Protein AF-A0A0E0E4Y1-F1 (afdb_monomer_lite)

InterPro domains:
  IPR002933 Peptidase M20 [PF01546] (57-319)
  IPR010158 N-carbamoyl-L-amino-acid amidohydrolase [PTHR32494] (129-323)
  IPR036264 Bacterial exopeptidase dimerisation domain [SSF55031] (129-229)

Radius of gyration: 39.3 Å; chains: 1; bounding box: 118×72×100 Å

Structure (mmCIF, N/CA/C/O backbone):
data_AF-A0A0E0E4Y1-F1
#
_entry.id   AF-A0A0E0E4Y1-F1
#
loop_
_atom_site.group_PDB
_atom_site.id
_atom_site.type_symbol
_atom_site.label_atom_id
_atom_site.label_alt_id
_atom_site.label_comp_id
_atom_site.label_asym_id
_atom_site.label_entity_id
_atom_site.label_seq_id
_atom_site.pdbx_PDB_ins_code
_atom_site.Cartn_x
_atom_site.Cartn_y
_atom_site.Cartn_z
_atom_site.occupancy
_atom_site.B_iso_or_equiv
_atom_site.auth_seq_id
_atom_site.auth_comp_id
_atom_site.auth_asym_id
_atom_site.auth_atom_id
_atom_site.pdbx_PDB_model_num
ATOM 1 N N . MET A 1 1 ? -40.459 27.132 59.787 1.00 34.28 1 MET A N 1
ATOM 2 C CA . MET A 1 1 ? -41.567 26.157 59.751 1.00 34.28 1 MET A CA 1
ATOM 3 C C . MET A 1 1 ? -42.374 26.436 58.489 1.00 34.28 1 MET A C 1
ATOM 5 O O . MET A 1 1 ? -43.218 27.318 58.497 1.00 34.28 1 MET A O 1
ATOM 9 N N . ALA A 1 2 ? -42.021 25.786 57.379 1.00 23.81 2 ALA A N 1
ATOM 10 C CA . ALA A 1 2 ? -42.729 25.908 56.107 1.00 23.81 2 ALA A CA 1
ATOM 11 C C . ALA A 1 2 ? -42.941 24.492 55.564 1.00 23.81 2 ALA A C 1
ATOM 13 O O . ALA A 1 2 ? -42.001 23.829 55.137 1.00 23.81 2 ALA A O 1
ATOM 14 N N . LEU A 1 3 ? -44.181 24.023 55.697 1.00 30.44 3 LEU A N 1
ATOM 15 C CA . LEU A 1 3 ? -44.707 22.814 55.078 1.00 30.44 3 LEU A CA 1
ATOM 16 C C . LEU A 1 3 ? -44.834 23.076 53.575 1.00 30.44 3 LEU A C 1
ATOM 18 O O . LEU A 1 3 ? -45.6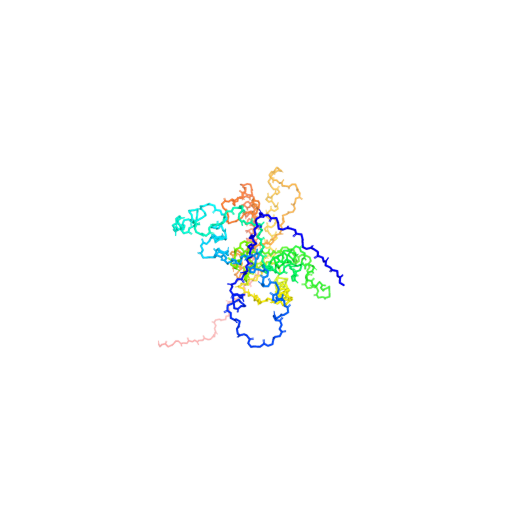62 23.888 53.166 1.00 30.44 3 LEU A O 1
ATOM 22 N N . LEU A 1 4 ? -44.026 22.395 52.764 1.00 26.97 4 LEU A N 1
ATOM 23 C CA . LEU A 1 4 ? -44.280 22.262 51.333 1.00 26.97 4 LEU A CA 1
ATOM 24 C C . LEU A 1 4 ? -45.047 20.960 51.111 1.00 26.97 4 LEU A C 1
ATOM 26 O O . LEU A 1 4 ? -44.526 19.857 51.260 1.00 26.97 4 LEU A O 1
ATOM 30 N N . SER A 1 5 ? -46.330 21.136 50.824 1.00 27.78 5 SER A N 1
ATOM 31 C CA . SER A 1 5 ? -47.302 20.106 50.494 1.00 27.78 5 SER A CA 1
ATOM 32 C C . SER A 1 5 ? -46.863 19.302 49.266 1.00 27.78 5 SER A C 1
ATOM 34 O O . SER A 1 5 ? -46.629 19.867 48.199 1.00 27.78 5 SER A O 1
ATOM 36 N N . TYR A 1 6 ? -46.804 17.978 49.409 1.00 29.58 6 TYR A N 1
ATOM 37 C CA . TYR A 1 6 ? -46.629 17.035 48.303 1.00 29.58 6 TYR A CA 1
ATOM 38 C C . TYR A 1 6 ? -47.835 17.104 47.345 1.00 29.58 6 TYR A C 1
ATOM 40 O O . TYR A 1 6 ? -48.978 17.042 47.818 1.00 29.58 6 TYR A O 1
ATOM 48 N N . PRO A 1 7 ? -47.642 17.194 46.016 1.00 34.06 7 PRO A N 1
ATOM 49 C CA . PRO A 1 7 ? -48.748 17.063 45.084 1.00 34.06 7 PRO A CA 1
ATOM 50 C C . PRO A 1 7 ? -49.233 15.608 45.025 1.00 34.06 7 PRO A C 1
ATOM 52 O O . PRO A 1 7 ? -48.485 14.647 45.206 1.00 34.06 7 PRO A O 1
ATOM 55 N N . ARG A 1 8 ? -50.544 15.483 44.812 1.00 33.44 8 ARG A N 1
ATOM 56 C CA . ARG A 1 8 ? -51.336 14.250 44.798 1.00 33.44 8 ARG A CA 1
ATOM 57 C C . ARG A 1 8 ? -50.808 13.226 43.785 1.00 33.44 8 ARG A C 1
ATOM 59 O O . ARG A 1 8 ? -50.481 13.579 42.657 1.00 33.44 8 ARG A O 1
ATOM 66 N N . ARG A 1 9 ? -50.828 11.949 44.190 1.00 38.25 9 ARG A N 1
ATOM 67 C CA . ARG A 1 9 ? -50.605 10.761 43.348 1.00 38.25 9 ARG A CA 1
ATOM 68 C C . ARG A 1 9 ? -51.490 10.807 42.095 1.00 38.25 9 ARG A C 1
ATOM 70 O O . ARG A 1 9 ? -52.713 10.845 42.222 1.00 38.25 9 ARG A O 1
ATOM 77 N N . HIS A 1 10 ? -50.877 10.757 40.914 1.00 32.53 10 HIS A N 1
ATOM 78 C CA . HIS A 1 10 ? -51.565 10.452 39.659 1.00 32.53 10 HIS A CA 1
ATOM 79 C C . HIS A 1 10 ? -51.581 8.921 39.478 1.00 32.53 10 HIS A C 1
ATOM 81 O O . HIS A 1 10 ? -50.528 8.300 39.625 1.00 32.53 10 HIS A O 1
ATOM 87 N N . PRO A 1 11 ? -52.732 8.281 39.206 1.00 40.69 11 PRO A N 1
ATOM 88 C CA . PRO A 1 11 ? -52.845 6.828 39.193 1.00 40.69 11 PRO A CA 1
ATOM 89 C C . PRO A 1 11 ? -52.613 6.294 37.781 1.00 40.69 11 PRO A C 1
ATOM 91 O O . PRO A 1 11 ? -53.559 5.855 37.142 1.00 40.69 11 PRO A O 1
ATOM 94 N N . SER A 1 12 ? -51.398 6.378 37.241 1.00 40.97 12 SER A N 1
ATOM 95 C CA . SER A 1 12 ? -51.049 5.694 35.986 1.00 40.97 12 SER A CA 1
ATOM 96 C C . SER A 1 12 ? -49.529 5.626 35.829 1.00 40.97 12 SER A C 1
ATOM 98 O O . SER A 1 12 ? -48.905 6.645 35.564 1.00 40.97 12 SER A O 1
ATOM 100 N N . ILE A 1 13 ? -48.989 4.404 35.908 1.00 45.94 13 ILE A N 1
ATOM 101 C CA . ILE A 1 13 ? -47.658 3.975 35.439 1.00 45.94 13 ILE A CA 1
ATOM 102 C C . ILE A 1 13 ? -46.493 4.299 36.400 1.00 45.94 13 ILE A C 1
ATOM 104 O O . ILE A 1 13 ? -46.104 5.447 36.594 1.00 45.94 13 ILE A O 1
ATOM 108 N N . HIS A 1 14 ? -45.927 3.251 37.015 1.00 47.41 14 HIS A N 1
ATOM 109 C CA . HIS A 1 14 ? -44.922 3.349 38.089 1.00 47.41 14 HIS A CA 1
ATOM 110 C C . HIS A 1 14 ? -43.652 2.518 37.851 1.00 47.41 14 HIS A C 1
ATOM 112 O O . HIS A 1 14 ? -42.945 2.229 38.811 1.00 47.41 14 HIS A O 1
ATOM 118 N N . LEU A 1 15 ? -43.349 2.109 36.614 1.00 47.47 15 LEU A N 1
ATOM 119 C CA . LEU A 1 15 ? -42.168 1.283 36.363 1.00 47.47 15 LEU A CA 1
ATOM 120 C C . LEU A 1 15 ? -41.120 2.006 35.514 1.00 47.47 15 LEU A C 1
ATOM 122 O O . LEU A 1 15 ? -41.283 2.140 34.300 1.00 47.47 15 LEU A O 1
ATOM 126 N N . LEU A 1 16 ? -40.047 2.444 36.175 1.00 43.84 16 LEU A N 1
ATOM 127 C CA . LEU A 1 16 ? -38.778 2.828 35.557 1.00 43.84 16 LEU A CA 1
ATOM 128 C C . LEU A 1 16 ? -37.908 1.576 35.391 1.00 43.84 16 LEU A C 1
ATOM 130 O O . LEU A 1 16 ? -37.599 0.924 36.385 1.00 43.84 16 LEU A O 1
ATOM 134 N N . ILE A 1 17 ? -37.498 1.233 34.173 1.00 55.16 17 ILE A N 1
ATOM 135 C CA . ILE A 1 17 ? -36.543 0.135 33.956 1.00 55.16 17 ILE A CA 1
ATOM 136 C C . ILE A 1 17 ? -35.136 0.715 33.832 1.00 55.16 17 ILE A C 1
ATOM 138 O O . ILE A 1 17 ? -34.912 1.617 33.025 1.00 55.16 17 ILE A O 1
ATOM 142 N N . LEU A 1 18 ? -34.206 0.187 34.627 1.00 47.50 18 LEU A N 1
ATOM 143 C CA . LEU A 1 18 ? -32.792 0.556 34.606 1.00 47.50 18 LEU A CA 1
ATOM 144 C C . LEU A 1 18 ? -31.941 -0.616 34.132 1.00 47.50 18 LEU A C 1
ATOM 146 O O . LEU A 1 18 ? -31.946 -1.670 34.767 1.00 47.50 18 LEU A O 1
ATOM 150 N N . SER A 1 19 ? -31.206 -0.414 33.043 1.00 53.41 19 SER A N 1
ATOM 151 C CA . SER A 1 19 ? -30.140 -1.322 32.606 1.00 53.41 19 SER A CA 1
ATOM 152 C C . SER A 1 19 ? -28.812 -0.871 33.209 1.00 53.41 19 SER A C 1
ATOM 154 O O . SER A 1 19 ? -28.475 0.317 33.159 1.00 53.41 19 SER A O 1
ATOM 156 N N . ALA A 1 20 ? -28.081 -1.814 33.804 1.00 51.84 20 ALA A N 1
ATOM 157 C CA . ALA A 1 20 ? -26.726 -1.607 34.298 1.00 51.84 20 ALA A CA 1
ATOM 158 C C . ALA A 1 20 ? -25.807 -2.698 33.737 1.00 51.84 20 ALA A C 1
ATOM 160 O O . ALA A 1 20 ? -26.070 -3.890 33.910 1.00 51.84 20 ALA A O 1
ATOM 161 N N . TYR A 1 21 ? -24.711 -2.283 33.099 1.00 46.69 21 TYR A N 1
ATOM 162 C CA . TYR A 1 21 ? -23.673 -3.172 32.577 1.00 46.69 21 TYR A CA 1
ATOM 163 C C . TYR A 1 21 ? -23.046 -3.984 33.712 1.00 46.69 21 TYR A C 1
ATOM 165 O O . TYR A 1 21 ? -22.328 -3.444 34.554 1.00 46.69 21 TYR A O 1
ATOM 173 N N . ALA A 1 22 ? -23.307 -5.290 33.770 1.00 40.38 22 ALA A N 1
ATOM 174 C CA . ALA A 1 22 ? -22.830 -6.098 34.881 1.00 40.38 22 ALA A CA 1
ATOM 175 C C . ALA A 1 22 ? -22.139 -7.392 34.449 1.00 40.38 22 ALA A C 1
ATOM 177 O O . ALA A 1 22 ? -22.685 -8.485 34.527 1.00 40.38 22 ALA A O 1
ATOM 178 N N . LEU A 1 23 ? -20.856 -7.246 34.130 1.00 36.12 23 LEU A N 1
ATOM 179 C CA . LEU A 1 23 ? -19.831 -8.121 34.707 1.00 36.12 23 LEU A CA 1
ATOM 180 C C . LEU A 1 23 ? -18.958 -7.395 35.752 1.00 36.12 23 LEU A C 1
ATOM 182 O O . LEU A 1 23 ? -18.294 -8.061 36.536 1.00 36.12 23 LEU A O 1
ATOM 186 N N . PHE A 1 24 ? -19.034 -6.057 35.858 1.00 42.47 24 PHE A N 1
ATOM 187 C CA . PHE A 1 24 ? -18.255 -5.274 36.835 1.00 42.47 24 PHE A CA 1
ATOM 188 C C . PHE A 1 24 ? -19.077 -4.572 37.934 1.00 42.47 24 PHE A C 1
ATOM 190 O O . PHE A 1 24 ? -18.514 -4.236 38.971 1.00 42.47 24 PHE A O 1
ATOM 197 N N . LEU A 1 25 ? -20.397 -4.394 37.772 1.00 39.16 25 LEU A N 1
ATOM 198 C CA . LEU A 1 25 ? -21.255 -3.715 38.766 1.00 39.16 25 LEU A CA 1
ATOM 199 C C . LEU A 1 25 ? -22.075 -4.657 39.667 1.00 39.16 25 LEU A C 1
ATOM 201 O O . LEU A 1 25 ? -22.564 -4.228 40.708 1.00 39.16 25 LEU A O 1
ATOM 205 N N . LEU A 1 26 ? -22.202 -5.944 39.332 1.00 39.34 26 LEU A N 1
ATOM 206 C CA . LEU A 1 26 ? -22.914 -6.918 40.177 1.00 39.34 26 LEU A CA 1
ATOM 207 C C . LEU A 1 26 ? -22.303 -7.107 41.584 1.00 39.34 26 LEU A C 1
ATOM 209 O O . LEU A 1 26 ? -23.081 -7.209 42.535 1.00 39.34 26 LEU A O 1
ATOM 213 N N . PRO A 1 27 ? -20.966 -7.056 41.788 1.00 41.81 27 PRO A N 1
ATOM 214 C CA . PRO A 1 27 ? -20.392 -7.115 43.136 1.00 41.81 27 PRO A CA 1
ATOM 215 C C . PRO A 1 27 ? -20.808 -5.941 44.039 1.00 41.81 27 PRO A C 1
ATOM 217 O O . PRO A 1 27 ? -20.713 -6.050 45.257 1.00 41.81 27 PRO A O 1
ATOM 220 N N . 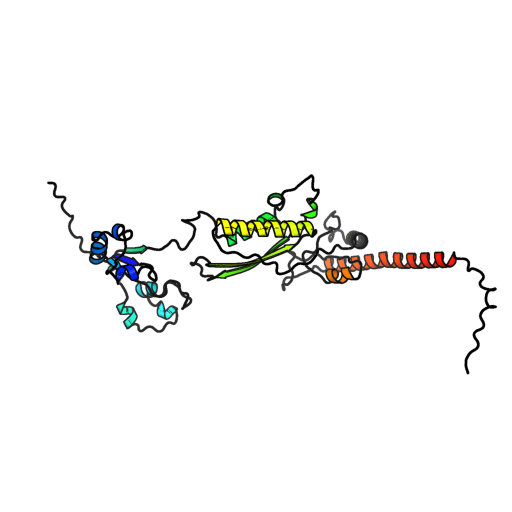ILE A 1 28 ? -21.286 -4.828 43.465 1.00 44.25 28 ILE A N 1
ATOM 221 C CA . ILE A 1 28 ? -21.736 -3.645 44.216 1.00 44.25 28 ILE A CA 1
ATOM 222 C C . ILE A 1 28 ? -23.151 -3.841 44.786 1.00 44.25 28 ILE A C 1
ATOM 224 O O . ILE A 1 28 ? -23.509 -3.187 45.765 1.00 44.25 28 ILE A O 1
ATOM 228 N N . LEU A 1 29 ? -23.953 -4.752 44.224 1.00 40.09 29 LEU A N 1
ATOM 229 C CA . LEU A 1 29 ? -25.347 -4.946 44.637 1.00 40.09 29 LEU A CA 1
ATOM 230 C C . LEU A 1 29 ? -25.565 -6.164 45.549 1.00 40.09 29 LEU A C 1
ATOM 232 O O . LEU A 1 29 ? -26.432 -6.089 46.417 1.00 40.09 29 LEU A O 1
ATOM 236 N N . ASP A 1 30 ? -24.776 -7.236 45.408 1.00 37.84 30 ASP A N 1
ATOM 237 C CA . ASP A 1 30 ? -25.016 -8.512 46.115 1.00 37.84 30 ASP A CA 1
ATOM 238 C C . ASP A 1 30 ? -24.116 -8.768 47.346 1.00 37.84 30 ASP A C 1
ATOM 240 O O . ASP A 1 30 ? -24.302 -9.755 48.055 1.00 37.84 30 ASP A O 1
ATOM 244 N N . GLY A 1 31 ? -23.157 -7.885 47.651 1.00 41.31 31 GLY A N 1
ATOM 245 C CA . GLY A 1 31 ? -22.136 -8.118 48.685 1.00 41.31 31 GLY A CA 1
ATOM 246 C C . GLY A 1 31 ? -21.894 -6.939 49.625 1.00 41.31 31 GLY A C 1
ATOM 247 O O . GLY A 1 31 ? -20.771 -6.466 49.737 1.00 41.31 31 GLY A O 1
ATOM 248 N N . LEU A 1 32 ? -22.922 -6.448 50.319 1.00 38.75 32 LEU A N 1
ATOM 249 C CA . LEU A 1 32 ? -22.803 -5.354 51.298 1.00 38.75 32 LEU A CA 1
ATOM 250 C C . LEU A 1 32 ? -22.323 -5.840 52.689 1.00 38.75 32 LEU A C 1
ATOM 252 O O . LEU A 1 32 ? -22.927 -5.537 53.711 1.00 38.75 32 LEU A O 1
ATOM 256 N N . GLU A 1 33 ? -21.191 -6.546 52.730 1.00 43.66 33 GLU A N 1
ATOM 257 C CA . GLU A 1 33 ? -20.241 -6.490 53.855 1.00 43.66 33 GLU A CA 1
ATOM 258 C C . GLU A 1 33 ? -18.880 -6.050 53.290 1.00 43.66 33 GLU A C 1
ATOM 260 O O . GLU A 1 33 ? -17.969 -6.843 53.073 1.00 43.66 33 GLU A O 1
ATOM 265 N N . LEU A 1 34 ? -18.763 -4.755 52.979 1.00 43.66 34 LEU A N 1
ATOM 266 C CA . LEU A 1 34 ? -17.554 -4.146 52.419 1.00 43.66 34 LEU A CA 1
ATOM 267 C C . LEU A 1 34 ? -16.822 -3.357 53.507 1.00 43.66 34 LEU A C 1
ATOM 269 O O . LEU A 1 34 ? -17.154 -2.210 53.812 1.00 43.66 34 LEU A O 1
ATOM 273 N N . GLY A 1 35 ? -15.816 -3.996 54.102 1.00 38.56 35 GLY A N 1
ATOM 274 C CA . GLY A 1 35 ? -14.734 -3.304 54.793 1.00 38.56 35 GLY A CA 1
ATOM 275 C C . GLY A 1 35 ? -13.729 -2.768 53.772 1.00 38.56 35 GLY A C 1
ATOM 276 O O . GLY A 1 35 ? -13.217 -3.535 52.963 1.00 38.56 35 GLY A O 1
ATOM 277 N N . GLY A 1 36 ? -13.443 -1.464 53.821 1.00 39.47 36 GLY A N 1
ATOM 278 C CA . GLY A 1 36 ? -12.384 -0.820 53.034 1.00 39.47 36 GLY A CA 1
ATOM 279 C C . GLY A 1 36 ? -12.804 0.516 52.412 1.00 39.47 36 GLY A C 1
ATOM 280 O O . GLY A 1 36 ? -13.612 0.552 51.493 1.00 39.47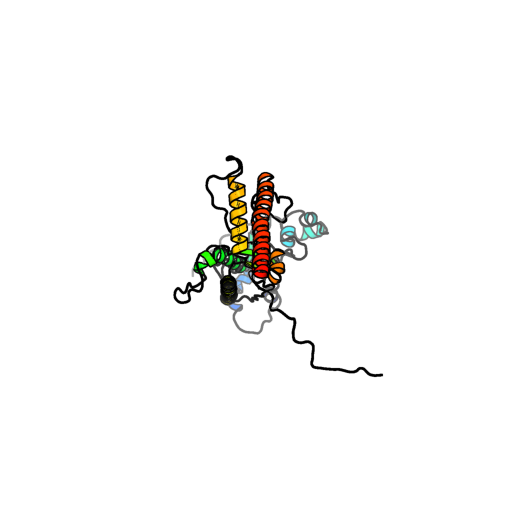 36 GLY A O 1
ATOM 281 N N . ASP A 1 37 ? -12.258 1.599 52.964 1.00 46.97 37 ASP A N 1
ATOM 282 C CA . ASP A 1 37 ? -12.263 3.016 52.566 1.00 46.97 37 ASP A CA 1
ATOM 283 C C . ASP A 1 37 ? -12.987 3.456 51.265 1.00 46.97 37 ASP A C 1
ATOM 285 O O . ASP A 1 37 ? -12.490 3.370 50.147 1.00 46.97 37 ASP A O 1
ATOM 289 N N . GLY A 1 38 ? -14.128 4.131 51.444 1.00 49.31 38 GLY A N 1
ATOM 290 C CA . GLY A 1 38 ? -14.104 5.601 51.403 1.00 49.31 38 GLY A CA 1
ATOM 291 C C . GLY A 1 38 ? -14.503 6.363 50.131 1.00 49.31 38 GLY A C 1
ATOM 292 O O . GLY A 1 38 ? -14.720 7.561 50.266 1.00 49.31 38 GLY A O 1
ATOM 293 N N . LEU A 1 39 ? -14.662 5.752 48.947 1.00 43.81 39 LEU A N 1
ATOM 294 C CA . LEU A 1 39 ? -15.020 6.524 47.728 1.00 43.81 39 LEU A CA 1
ATOM 295 C C . LEU A 1 39 ? -16.420 6.221 47.158 1.00 43.81 39 LEU A C 1
ATOM 297 O O . LEU A 1 39 ? -17.140 7.127 46.750 1.00 43.81 39 LEU A O 1
ATOM 301 N N . TYR A 1 40 ? -16.869 4.963 47.195 1.00 40.38 40 TYR A N 1
ATOM 302 C CA . TYR A 1 40 ? -18.165 4.563 46.614 1.00 40.38 40 TYR A CA 1
ATOM 303 C C . TYR A 1 40 ? -19.389 4.964 47.456 1.00 40.38 40 TYR A C 1
ATOM 305 O O . TYR A 1 40 ? -20.509 5.009 46.948 1.00 40.38 40 TYR A O 1
ATOM 313 N N . ARG A 1 41 ? -19.184 5.292 48.738 1.00 40.34 41 ARG A N 1
ATOM 314 C CA . ARG A 1 41 ? -20.256 5.627 49.690 1.00 40.34 41 ARG A CA 1
ATOM 315 C C . ARG A 1 41 ? -20.920 6.984 49.420 1.00 40.34 41 ARG A C 1
ATOM 317 O O . ARG A 1 41 ? -22.034 7.200 49.883 1.00 40.34 41 ARG A O 1
ATOM 324 N N . GLU A 1 42 ? -20.268 7.891 48.688 1.00 48.22 42 GLU A N 1
ATOM 325 C CA . GLU A 1 42 ? -20.814 9.233 48.417 1.00 48.22 42 GLU A CA 1
ATOM 326 C C . GLU A 1 42 ? -21.684 9.316 47.150 1.00 48.22 42 GLU A C 1
ATOM 328 O O . GLU A 1 42 ? -22.550 10.189 47.069 1.00 48.22 42 GLU A O 1
ATOM 333 N N . ILE A 1 43 ? -21.505 8.408 46.182 1.00 46.50 43 ILE A N 1
ATOM 334 C CA . ILE A 1 43 ? -22.168 8.487 44.864 1.00 46.50 43 ILE A CA 1
ATOM 335 C C . ILE A 1 43 ? -23.605 7.941 44.906 1.00 46.50 43 ILE A C 1
ATOM 337 O O . ILE A 1 43 ? -24.492 8.463 44.231 1.00 46.50 43 ILE A O 1
ATOM 341 N N . LEU A 1 44 ? -23.878 6.945 45.750 1.00 51.00 44 LEU A N 1
ATOM 342 C CA . LEU A 1 44 ? -25.223 6.414 45.969 1.00 51.00 44 LEU A CA 1
ATOM 343 C C . LEU A 1 44 ? -25.636 6.683 47.414 1.00 51.00 44 LEU A C 1
ATOM 345 O O . LEU A 1 44 ? -25.425 5.859 48.297 1.00 51.00 44 LEU A O 1
ATOM 349 N N . ARG A 1 45 ? -26.233 7.851 47.672 1.00 56.59 45 ARG A N 1
ATOM 350 C CA . ARG A 1 45 ? -26.905 8.091 48.958 1.00 56.59 45 ARG A CA 1
ATOM 351 C C . ARG A 1 45 ? -28.020 7.056 49.139 1.00 56.59 45 ARG A C 1
ATOM 353 O O . ARG A 1 45 ? -28.708 6.730 48.171 1.00 56.59 45 ARG A O 1
ATOM 360 N N . ASP A 1 46 ? -28.256 6.620 50.376 1.00 57.47 46 ASP A N 1
ATOM 361 C CA . ASP A 1 46 ? -29.317 5.660 50.731 1.00 57.47 46 ASP A CA 1
ATOM 362 C C . ASP A 1 46 ? -30.693 6.045 50.151 1.00 57.47 46 ASP A C 1
ATOM 364 O O . ASP A 1 46 ? -31.482 5.186 49.761 1.00 57.47 46 ASP A O 1
ATOM 368 N N . GLU A 1 47 ? -30.960 7.346 50.005 1.00 58.78 47 GLU A N 1
ATOM 369 C CA . GLU A 1 47 ? -32.182 7.878 49.395 1.00 58.78 47 GLU A CA 1
ATOM 370 C C . GLU A 1 47 ? -32.346 7.500 47.908 1.00 58.78 47 GLU A C 1
ATOM 372 O O . GLU A 1 47 ? -33.460 7.201 47.475 1.00 58.78 47 GLU A O 1
ATOM 377 N N . THR A 1 48 ? -31.265 7.460 47.120 1.00 61.78 48 THR A N 1
ATOM 378 C CA . THR A 1 48 ? -31.307 7.052 45.704 1.00 61.78 48 THR A CA 1
ATOM 379 C C . THR A 1 48 ? -31.641 5.570 45.587 1.00 61.78 48 THR A C 1
ATOM 381 O O . THR A 1 48 ? -32.525 5.200 44.820 1.00 61.78 48 THR A O 1
ATOM 384 N N . VAL A 1 49 ? -30.996 4.719 46.389 1.00 64.06 49 VAL A N 1
ATOM 385 C CA . VAL A 1 49 ? -31.246 3.267 46.391 1.00 64.06 49 VAL A CA 1
ATOM 386 C C . VAL A 1 49 ? -32.675 2.953 46.843 1.00 64.06 49 VAL A C 1
ATOM 388 O O . VAL A 1 49 ? -33.335 2.102 46.247 1.00 64.06 49 VAL A O 1
ATOM 391 N N . LEU A 1 50 ? -33.186 3.659 47.857 1.00 61.09 50 LEU A N 1
ATOM 392 C CA . LEU A 1 50 ? -34.574 3.523 48.305 1.00 61.09 50 LEU A CA 1
ATOM 393 C C . LEU A 1 50 ? -35.568 3.940 47.215 1.00 61.09 50 LEU A C 1
ATOM 395 O O . LEU A 1 50 ? -36.493 3.187 46.922 1.00 61.09 50 LEU A O 1
ATOM 399 N N . ARG A 1 51 ? -35.341 5.078 46.544 1.00 60.16 51 ARG A N 1
ATOM 400 C CA . ARG A 1 51 ? -36.193 5.519 45.426 1.00 60.16 51 ARG A CA 1
ATOM 401 C C . ARG A 1 51 ? -36.138 4.570 44.232 1.00 60.16 51 ARG A C 1
ATOM 403 O O . ARG A 1 51 ? -37.166 4.354 43.603 1.00 60.16 51 ARG A O 1
ATOM 410 N N . LEU A 1 52 ? -34.983 3.972 43.937 1.00 62.09 52 LEU A N 1
ATOM 411 C CA . LEU A 1 52 ? -34.867 2.940 42.902 1.00 62.09 52 LEU A CA 1
ATOM 412 C C . LEU A 1 52 ? -35.676 1.688 43.252 1.00 62.09 52 LEU A C 1
ATOM 414 O O . LEU A 1 52 ? -36.341 1.149 42.376 1.00 62.09 52 LEU A O 1
ATOM 418 N N . LYS A 1 53 ? -35.685 1.271 44.524 1.00 58.59 53 LYS A N 1
ATOM 419 C CA . LYS A 1 53 ? -36.518 0.157 45.009 1.00 58.59 53 LYS A CA 1
ATOM 420 C C . LYS A 1 53 ? -38.018 0.482 45.019 1.00 58.59 53 LYS A C 1
ATOM 422 O O . LYS A 1 53 ? -38.825 -0.428 44.857 1.00 58.59 53 LYS A O 1
ATOM 427 N N . GLU A 1 54 ? -38.396 1.747 45.217 1.00 59.53 54 GLU A N 1
ATOM 428 C CA . GLU A 1 54 ? -39.800 2.191 45.237 1.00 59.53 54 GLU A CA 1
ATOM 429 C C . GLU A 1 54 ? -40.383 2.498 43.845 1.00 59.53 54 GLU A C 1
ATOM 431 O O . GLU A 1 54 ? -41.583 2.314 43.645 1.00 59.53 54 GLU A O 1
ATOM 436 N N . LEU A 1 55 ? -39.570 2.984 42.896 1.00 57.66 55 LEU A N 1
ATOM 437 C CA . LEU A 1 55 ? -40.031 3.544 41.612 1.00 57.66 55 LEU A CA 1
ATOM 438 C C . LEU A 1 55 ? -39.503 2.812 40.367 1.00 57.66 55 LEU A C 1
ATOM 440 O O . LEU A 1 55 ? -39.952 3.113 39.259 1.00 57.66 55 LEU A O 1
ATOM 444 N N . GLY A 1 56 ? -38.552 1.882 40.504 1.00 59.91 56 GLY A N 1
ATOM 445 C CA . GLY A 1 56 ? -37.926 1.219 39.362 1.00 59.91 56 GLY A CA 1
ATOM 446 C C . GLY A 1 56 ? -37.644 -0.273 39.536 1.00 59.91 56 GLY A C 1
ATOM 447 O O . GLY A 1 56 ? -37.669 -0.826 40.632 1.00 59.91 56 GLY A O 1
ATOM 448 N N . LYS A 1 57 ? -37.373 -0.943 38.415 1.00 66.12 57 LYS A N 1
ATOM 449 C CA . LYS A 1 57 ? -36.795 -2.286 38.341 1.00 66.12 57 LYS A CA 1
ATOM 450 C C . LYS A 1 57 ? -35.462 -2.203 37.612 1.00 66.12 57 LYS A C 1
ATOM 452 O O . LYS A 1 57 ? -35.396 -1.695 36.497 1.00 66.12 57 LYS A O 1
ATOM 457 N N . VAL A 1 58 ? -34.417 -2.744 38.223 1.00 64.69 58 VAL A N 1
ATOM 458 C CA . VAL A 1 58 ? -33.142 -2.970 37.537 1.00 64.69 58 VAL A CA 1
ATOM 459 C C . VAL A 1 58 ? -33.252 -4.285 36.768 1.00 64.69 58 VAL A C 1
ATOM 461 O O . VAL A 1 58 ? -33.673 -5.292 37.339 1.00 64.69 58 VAL A O 1
ATOM 464 N N . ILE A 1 59 ? -32.927 -4.270 35.479 1.00 71.12 59 ILE A N 1
ATOM 465 C CA . ILE A 1 59 ? -32.937 -5.446 34.604 1.00 71.12 59 ILE A CA 1
ATOM 466 C C . ILE A 1 59 ? -31.539 -5.605 34.006 1.00 71.12 59 ILE A C 1
ATOM 468 O O . ILE A 1 59 ? -30.930 -4.631 33.580 1.00 71.12 59 ILE A O 1
ATOM 472 N N . ALA A 1 60 ? -31.049 -6.841 33.961 1.00 67.88 60 ALA A N 1
ATOM 473 C CA . ALA A 1 60 ? -29.863 -7.212 33.200 1.00 67.88 60 ALA A CA 1
ATOM 474 C C . ALA A 1 60 ? -30.314 -8.014 31.975 1.00 67.88 60 ALA A C 1
ATOM 476 O O . ALA A 1 60 ? -30.909 -9.085 32.120 1.00 67.88 60 ALA A O 1
ATOM 477 N N . PHE A 1 61 ? -30.078 -7.486 30.775 1.00 77.25 61 PHE A N 1
ATOM 478 C CA . PHE A 1 61 ? -30.426 -8.182 29.539 1.00 77.25 61 PHE A CA 1
ATOM 479 C C . PHE A 1 61 ? -29.352 -9.207 29.170 1.00 77.25 61 PHE A C 1
ATOM 481 O O . PHE A 1 61 ? -28.157 -8.960 29.304 1.00 77.25 61 PHE A O 1
ATOM 488 N N . SER A 1 62 ? -29.783 -10.376 28.699 1.00 72.31 62 SER A N 1
ATOM 489 C CA . SER A 1 62 ? -28.886 -11.405 28.171 1.00 72.31 62 SER A CA 1
ATOM 490 C C . SER A 1 62 ? -28.493 -11.107 26.724 1.00 72.31 62 SER A C 1
ATOM 492 O O . SER A 1 62 ? -29.366 -10.758 25.929 1.00 72.31 62 SER A O 1
ATOM 494 N N . ASP A 1 63 ? -27.230 -11.367 26.375 1.00 70.75 63 ASP A N 1
ATOM 495 C CA . ASP A 1 63 ? -26.729 -11.378 24.989 1.00 70.75 63 ASP A CA 1
ATOM 496 C C . ASP A 1 63 ? -27.020 -10.075 24.213 1.00 70.75 63 ASP A C 1
ATOM 498 O O . ASP A 1 63 ? -27.606 -10.069 23.134 1.00 70.75 63 ASP A O 1
ATOM 502 N N . GLU A 1 64 ? -26.637 -8.946 24.812 1.00 73.94 64 GLU A N 1
ATOM 503 C CA . GLU A 1 64 ? -26.706 -7.614 24.197 1.00 73.94 64 GLU A CA 1
ATOM 504 C C . GLU A 1 64 ? -25.689 -7.490 23.044 1.00 73.94 64 GLU A C 1
ATOM 506 O O . GLU A 1 64 ? -26.078 -7.188 21.917 1.00 73.94 64 GLU A O 1
ATOM 511 N N . GLU A 1 65 ? -24.439 -7.886 23.298 1.00 69.62 65 GLU A N 1
ATOM 512 C CA . GLU A 1 65 ? -23.307 -7.776 22.365 1.00 69.62 65 GLU A CA 1
ATOM 513 C C . GLU A 1 65 ? -23.409 -8.715 21.147 1.00 69.62 65 GLU A C 1
ATOM 515 O O . GLU A 1 65 ? -22.703 -8.553 20.153 1.00 69.62 65 GLU A O 1
ATOM 520 N N . GLY A 1 66 ? -24.243 -9.758 21.224 1.00 67.94 66 GLY A N 1
ATOM 521 C CA . GLY A 1 66 ? -24.485 -10.694 20.124 1.00 67.94 66 GLY A CA 1
ATOM 522 C C . GLY A 1 66 ? -23.290 -11.544 19.683 1.00 67.94 66 GLY A C 1
ATOM 523 O O . GLY A 1 66 ? -23.356 -12.201 18.646 1.00 67.94 66 GLY A O 1
ATOM 524 N N . VAL A 1 67 ? -22.202 -11.592 20.459 1.00 69.44 67 VAL A N 1
ATOM 525 C CA . VAL A 1 67 ? -20.980 -12.347 20.115 1.00 69.44 67 VAL A CA 1
ATOM 526 C C . VAL A 1 67 ? -21.259 -13.847 19.982 1.00 69.44 67 VAL A C 1
ATOM 528 O O . VAL A 1 67 ? -20.731 -14.511 19.087 1.00 69.44 67 VAL A O 1
ATOM 531 N N . ARG A 1 68 ? -22.101 -14.403 20.862 1.00 67.38 68 ARG A N 1
ATOM 532 C CA . ARG A 1 68 ? -22.361 -15.848 20.906 1.00 67.38 68 ARG A CA 1
ATOM 533 C C . ARG A 1 68 ? -23.317 -16.307 19.811 1.00 67.38 68 ARG A C 1
ATOM 535 O O . ARG A 1 68 ? -23.089 -17.361 19.222 1.00 67.38 68 ARG A O 1
ATOM 542 N N . PHE A 1 69 ? -24.385 -15.552 19.575 1.00 68.88 69 PHE A N 1
ATOM 543 C CA . PHE A 1 69 ? -25.469 -15.952 18.675 1.00 68.88 69 PHE A CA 1
ATOM 544 C C . PHE A 1 69 ? -25.490 -15.167 17.358 1.00 68.88 69 PHE A C 1
ATOM 546 O O . PHE A 1 69 ? -26.368 -15.399 16.534 1.00 68.88 69 PHE A O 1
ATOM 553 N N . GLN A 1 70 ? -24.512 -14.280 17.139 1.00 68.62 70 GLN A N 1
ATOM 554 C CA . GLN A 1 70 ? -24.380 -13.442 15.939 1.00 68.62 70 GLN A CA 1
ATOM 555 C C . GLN A 1 70 ? -25.624 -12.572 15.677 1.00 68.62 70 GLN A C 1
ATOM 557 O O . GLN A 1 70 ? -25.929 -12.214 14.542 1.00 68.62 70 GLN A O 1
ATOM 562 N N . THR A 1 71 ? -26.342 -12.228 16.749 1.00 66.12 71 THR A N 1
ATOM 563 C CA . THR A 1 71 ? -27.492 -11.321 16.764 1.00 66.12 71 THR A CA 1
ATOM 564 C C . THR A 1 71 ? -27.410 -10.476 18.025 1.00 66.12 71 THR A C 1
ATOM 566 O O . THR A 1 71 ? -27.293 -11.018 19.117 1.00 66.12 71 THR A O 1
ATOM 569 N N . THR A 1 72 ? -27.466 -9.155 17.899 1.00 71.56 72 THR A N 1
ATOM 570 C CA . THR A 1 72 ? -27.413 -8.249 19.053 1.00 71.56 72 THR A CA 1
ATOM 571 C C . THR A 1 72 ? -28.773 -8.135 19.745 1.00 71.56 72 THR A C 1
ATOM 573 O O . THR A 1 72 ? -29.818 -8.455 19.167 1.00 71.56 72 THR A O 1
ATOM 576 N N . PHE A 1 73 ? -28.757 -7.655 20.991 1.00 78.38 73 PHE A N 1
ATOM 577 C CA . PHE A 1 73 ? -29.940 -7.259 21.767 1.00 78.38 73 PHE A CA 1
ATOM 578 C C . PHE A 1 73 ? -30.948 -8.374 22.065 1.00 78.38 73 PHE A C 1
ATOM 580 O O . PHE A 1 73 ? -32.129 -8.097 22.274 1.00 78.38 73 PHE A O 1
ATOM 587 N N . LEU A 1 74 ? -30.531 -9.640 22.111 1.00 74.31 74 LEU A N 1
ATOM 588 C CA . LEU A 1 74 ? -31.476 -10.758 22.149 1.00 74.31 74 LEU A CA 1
ATOM 589 C C . LEU A 1 74 ? -32.420 -10.710 23.367 1.00 74.31 74 LEU A C 1
ATOM 591 O O . LEU A 1 74 ? -33.631 -10.900 23.231 1.00 74.31 74 LEU A O 1
ATOM 595 N N . GLY A 1 75 ? -31.883 -10.423 24.557 1.00 74.56 75 GLY A N 1
ATOM 596 C CA . GLY A 1 75 ? -32.653 -10.346 25.801 1.00 74.56 75 GLY A CA 1
ATOM 597 C C . GLY A 1 75 ? -33.615 -9.158 25.862 1.00 74.56 75 GLY A C 1
ATOM 598 O O . GLY A 1 75 ? -34.762 -9.319 26.275 1.00 74.56 75 GLY A O 1
ATOM 599 N N . SER A 1 76 ? -33.189 -7.971 25.424 1.00 79.50 76 SER A N 1
ATOM 600 C CA . SER A 1 76 ? -34.055 -6.782 25.396 1.00 79.50 76 SER A CA 1
ATOM 601 C C . SER A 1 76 ? -35.120 -6.893 24.309 1.00 79.50 76 SER A C 1
ATOM 603 O O . SER A 1 76 ? -36.279 -6.535 24.524 1.00 79.50 76 SER A O 1
ATOM 605 N N . ALA A 1 77 ? -34.771 -7.491 23.174 1.00 76.75 77 ALA A N 1
ATOM 606 C CA . ALA A 1 77 ? -35.690 -7.767 22.088 1.00 76.75 77 ALA A CA 1
ATOM 607 C C . ALA A 1 77 ? -36.734 -8.832 22.476 1.00 76.75 77 ALA A C 1
ATOM 609 O O . ALA A 1 77 ? -37.899 -8.674 22.129 1.00 76.75 77 ALA A O 1
ATOM 610 N N . ALA A 1 78 ? -36.384 -9.848 23.276 1.00 73.62 78 ALA A N 1
ATOM 611 C CA . ALA A 1 78 ? -37.357 -10.791 23.843 1.00 73.62 78 ALA A CA 1
ATOM 612 C C . ALA A 1 78 ? -38.358 -10.123 24.809 1.00 73.62 78 ALA A C 1
ATOM 614 O O . ALA A 1 78 ? -39.506 -10.559 24.915 1.00 73.62 78 ALA A O 1
ATOM 615 N N . VAL A 1 79 ? -37.938 -9.053 25.490 1.00 74.94 79 VAL A N 1
ATOM 616 C CA . VAL A 1 79 ? -38.793 -8.260 26.384 1.00 74.94 79 VAL A CA 1
ATOM 617 C C . VAL A 1 79 ? -39.695 -7.286 25.617 1.00 74.94 79 VAL A C 1
ATOM 619 O O . VAL A 1 79 ? -40.853 -7.099 26.000 1.00 74.94 79 VAL A O 1
ATOM 622 N N . ALA A 1 80 ? -39.181 -6.673 24.547 1.00 73.06 80 ALA A N 1
ATOM 623 C CA . ALA A 1 80 ? -39.828 -5.559 23.851 1.00 73.06 80 ALA A CA 1
ATOM 624 C C . ALA A 1 80 ? -40.558 -5.941 22.549 1.00 73.06 80 ALA A C 1
ATOM 626 O O . ALA A 1 80 ? -41.540 -5.289 22.187 1.00 73.06 80 ALA A O 1
ATOM 627 N N . VAL A 1 81 ? -40.101 -6.969 21.828 1.00 66.06 81 VAL A N 1
ATOM 628 C CA . VAL A 1 81 ? -40.513 -7.266 20.446 1.00 66.06 81 VAL A CA 1
ATOM 629 C C . VAL A 1 81 ? -41.032 -8.700 20.318 1.00 66.06 81 VAL A C 1
ATOM 631 O O . VAL A 1 81 ? -40.493 -9.657 20.869 1.00 66.06 81 VAL A O 1
ATOM 634 N N . GLN A 1 82 ? -42.118 -8.865 19.562 1.00 57.12 82 GLN A N 1
ATOM 635 C CA . GLN A 1 82 ? -42.751 -10.162 19.339 1.00 57.12 82 GLN A CA 1
ATOM 636 C C . GLN A 1 82 ? -41.931 -11.006 18.336 1.00 57.12 82 GLN A C 1
ATOM 638 O O . GLN A 1 82 ? -41.470 -10.491 17.325 1.00 57.12 82 GLN A O 1
ATOM 643 N N . AS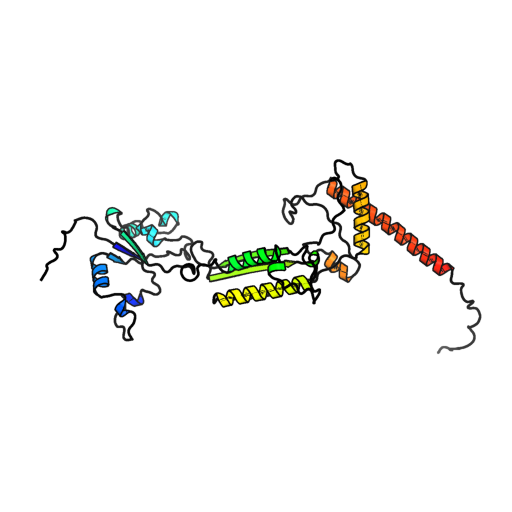P A 1 83 ? -41.752 -12.303 18.623 1.00 62.06 83 ASP A N 1
ATOM 644 C CA . ASP A 1 83 ? -41.150 -13.326 17.739 1.00 62.06 83 ASP A CA 1
ATOM 645 C C . ASP A 1 83 ? -39.625 -13.265 17.460 1.00 62.06 83 ASP A C 1
ATOM 647 O O . ASP A 1 83 ? -39.129 -14.036 16.638 1.00 62.06 83 ASP A O 1
ATOM 651 N N . VAL A 1 84 ? -38.839 -12.465 18.190 1.00 62.91 84 VAL A N 1
ATOM 652 C CA . VAL A 1 84 ? -37.371 -12.344 17.991 1.00 62.91 84 VAL A CA 1
ATOM 653 C C . VAL A 1 84 ? -36.618 -13.673 18.117 1.00 62.91 84 VAL A C 1
ATOM 655 O O . VAL A 1 84 ? -35.716 -13.946 17.327 1.00 62.91 84 VAL A O 1
ATOM 658 N N . LEU A 1 85 ? -36.995 -14.532 19.070 1.00 61.56 85 LEU A N 1
ATOM 659 C CA . LEU A 1 85 ? -36.367 -15.853 19.206 1.00 61.56 85 LEU A CA 1
ATOM 660 C C . LEU A 1 85 ? -36.657 -16.752 17.994 1.00 61.56 85 LEU A C 1
ATOM 662 O O . LEU A 1 85 ? -35.775 -17.482 17.552 1.00 61.56 85 LEU A O 1
ATOM 666 N N . LYS A 1 86 ? -37.859 -16.658 17.405 1.00 61.97 86 LYS A N 1
ATOM 667 C CA . LYS A 1 86 ? -38.213 -17.417 16.194 1.00 61.97 86 LYS A CA 1
ATOM 668 C C . LYS A 1 86 ? -37.483 -16.889 14.963 1.00 61.97 86 LYS A C 1
ATOM 670 O O . LYS A 1 86 ? -37.032 -17.686 14.150 1.00 61.97 86 LYS A O 1
ATOM 675 N N . LEU A 1 87 ? -37.355 -15.566 14.841 1.00 58.91 87 LEU A N 1
ATOM 676 C CA . LEU A 1 87 ? -36.622 -14.914 13.749 1.00 58.91 87 LEU A CA 1
ATOM 677 C C . LEU A 1 87 ? -35.132 -15.287 13.752 1.00 58.91 87 LEU A C 1
ATOM 679 O O . LEU A 1 87 ? -34.543 -15.415 12.685 1.00 58.91 87 LEU A O 1
ATOM 683 N N . ASN A 1 88 ? -34.559 -15.543 14.932 1.00 59.72 88 ASN A N 1
ATOM 684 C CA . ASN A 1 88 ? -33.167 -15.967 15.101 1.00 59.72 88 ASN A CA 1
ATOM 685 C C . ASN A 1 88 ? -32.986 -17.490 15.261 1.00 59.72 88 ASN A C 1
ATOM 687 O O . ASN A 1 88 ? -31.907 -17.944 15.626 1.00 59.72 88 ASN A O 1
ATOM 691 N N . SER A 1 89 ? -34.016 -18.297 14.971 1.00 62.81 89 SER A N 1
ATOM 692 C CA . SER A 1 89 ? -33.961 -19.772 15.039 1.00 62.81 89 SER A CA 1
ATOM 693 C C . SER A 1 89 ? -33.535 -20.344 16.403 1.00 62.81 89 SER A C 1
ATOM 695 O O . SER A 1 89 ? -32.937 -21.417 16.473 1.00 62.81 89 SER A O 1
ATOM 697 N N . LEU A 1 90 ? -33.847 -19.647 17.498 1.00 63.16 90 LEU A N 1
ATOM 698 C CA . LEU A 1 90 ? -33.563 -20.097 18.860 1.00 63.16 90 LEU A CA 1
ATOM 699 C C . LEU A 1 90 ? -34.793 -20.789 19.462 1.00 63.16 90 LEU A C 1
ATOM 701 O O . LEU A 1 90 ? -35.898 -20.241 19.465 1.00 63.16 90 LEU A O 1
ATOM 705 N N . GLU A 1 91 ? -34.606 -21.999 19.995 1.00 57.41 91 GLU A N 1
ATOM 706 C CA . GLU A 1 91 ? -35.671 -22.755 20.660 1.00 57.41 91 GLU A CA 1
ATOM 707 C C . GLU A 1 91 ? -36.010 -22.132 22.025 1.00 57.41 91 GLU A C 1
ATOM 709 O O . GLU A 1 91 ? -35.288 -22.288 23.007 1.00 57.41 91 GLU A O 1
ATOM 714 N N . GLY A 1 92 ? -37.141 -21.428 22.094 1.00 58.19 92 GLY A N 1
ATOM 715 C CA . GLY A 1 92 ? -37.748 -20.951 23.336 1.00 58.19 92 GLY A CA 1
ATOM 716 C C . GLY A 1 92 ? -39.222 -21.342 23.393 1.00 58.19 92 GLY A C 1
ATOM 717 O O . GLY A 1 92 ? -39.941 -21.232 22.398 1.00 58.19 92 GLY A O 1
ATOM 718 N N . THR A 1 93 ? -39.707 -21.805 24.549 1.00 57.25 93 THR A N 1
ATOM 719 C CA . THR A 1 93 ? -41.145 -22.069 24.708 1.00 57.25 93 THR A CA 1
ATOM 720 C C . THR A 1 93 ? -41.908 -20.744 24.769 1.00 57.25 93 THR A C 1
ATOM 722 O O . THR A 1 93 ? -41.491 -19.801 25.439 1.00 57.25 93 THR A O 1
ATOM 725 N N . ALA A 1 94 ? -43.056 -20.658 24.089 1.00 56.59 94 ALA A N 1
ATOM 726 C CA . ALA A 1 94 ? -43.895 -19.455 24.103 1.00 56.59 94 ALA A CA 1
ATOM 727 C C . ALA A 1 94 ? -44.321 -19.040 25.529 1.00 56.59 94 ALA A C 1
ATOM 729 O O . ALA A 1 94 ? -44.500 -17.853 25.791 1.00 56.59 94 ALA A O 1
ATOM 730 N N . ASN A 1 95 ? -44.420 -20.003 26.455 1.00 54.66 95 ASN A N 1
ATOM 731 C CA . ASN A 1 95 ? -44.681 -19.745 27.872 1.00 54.66 95 ASN A CA 1
ATOM 732 C C . ASN A 1 95 ? -43.525 -19.001 28.557 1.00 54.66 95 ASN A C 1
ATOM 734 O O . ASN A 1 95 ? -43.785 -18.016 29.236 1.00 54.66 95 ASN A O 1
ATOM 738 N N . ALA A 1 96 ? -42.268 -19.404 28.336 1.00 60.41 96 ALA A N 1
ATOM 739 C CA . ALA A 1 96 ? -41.114 -18.733 28.941 1.00 60.41 96 ALA A CA 1
ATOM 740 C C . ALA A 1 96 ? -40.973 -17.275 28.465 1.00 60.41 96 ALA A C 1
ATOM 742 O O . ALA A 1 96 ? -40.624 -16.399 29.245 1.00 60.41 96 ALA A O 1
ATOM 743 N N . LEU A 1 97 ? -41.309 -16.988 27.202 1.00 58.06 97 LEU A N 1
ATOM 744 C CA . LEU A 1 97 ? -41.343 -15.617 26.672 1.00 58.06 97 LEU A CA 1
ATOM 745 C C . LEU A 1 97 ? -42.494 -14.779 27.249 1.00 58.06 97 LEU A C 1
ATOM 747 O O . LEU A 1 97 ? -42.345 -13.575 27.449 1.00 58.06 97 LEU A O 1
ATOM 751 N N . GLY A 1 98 ? -43.645 -15.405 27.513 1.00 59.72 98 GLY A N 1
ATOM 752 C CA . GLY A 1 98 ? -44.804 -14.736 28.104 1.00 59.72 98 GLY A CA 1
ATOM 753 C C . GLY A 1 98 ? -44.551 -14.230 29.527 1.00 59.72 98 GLY A C 1
ATOM 754 O O . GLY A 1 98 ? -45.101 -13.199 29.902 1.00 59.72 98 GLY A O 1
ATOM 755 N N . GLU A 1 99 ? -43.695 -14.913 30.291 1.00 62.28 99 GLU A N 1
ATOM 756 C CA . GLU A 1 99 ? -43.376 -14.569 31.685 1.00 62.28 99 GLU A CA 1
ATOM 757 C C . GLU A 1 99 ? -42.405 -13.386 31.833 1.00 62.28 99 GLU A C 1
ATOM 759 O O . GLU A 1 99 ? -42.414 -12.711 32.862 1.00 62.28 99 GLU A O 1
ATOM 764 N N . VAL A 1 100 ? -41.582 -13.107 30.816 1.00 65.88 100 VAL A N 1
ATOM 765 C CA . VAL A 1 100 ? -40.541 -12.056 30.865 1.00 65.88 100 VAL A CA 1
ATOM 766 C C . VAL A 1 100 ? -40.989 -10.767 30.150 1.00 65.88 100 VAL A C 1
ATOM 768 O O . VAL A 1 100 ? -40.349 -9.721 30.261 1.00 65.88 100 VAL A O 1
ATOM 771 N N . ARG A 1 101 ? -42.119 -10.813 29.435 1.00 71.00 101 ARG A N 1
ATOM 772 C CA . ARG A 1 101 ? -42.650 -9.700 28.641 1.00 71.00 101 ARG A CA 1
ATOM 773 C C . ARG A 1 101 ? -43.285 -8.617 29.516 1.00 71.00 101 ARG A C 1
ATOM 775 O O . ARG A 1 101 ? -44.106 -8.900 30.385 1.00 71.00 101 ARG A O 1
ATOM 782 N N . TYR A 1 102 ? -42.995 -7.360 29.193 1.00 72.62 102 TYR A N 1
ATOM 783 C CA . TYR A 1 102 ? -43.723 -6.210 29.730 1.00 72.62 102 TYR A CA 1
ATOM 784 C C . TYR A 1 102 ? -44.775 -5.732 28.724 1.00 72.62 102 TYR A C 1
ATOM 786 O O . TYR A 1 102 ? -44.540 -5.743 27.513 1.00 72.62 102 TYR A O 1
ATOM 794 N N . SER A 1 103 ? -45.948 -5.307 29.205 1.00 72.81 103 SER A N 1
ATOM 795 C CA . SER A 1 103 ? -46.905 -4.610 28.338 1.00 72.81 103 SER A CA 1
ATOM 796 C C . SER A 1 103 ? -46.437 -3.162 28.133 1.00 72.81 103 SER A C 1
ATOM 798 O O . SER A 1 103 ? -45.921 -2.570 29.089 1.00 72.81 103 SER A O 1
ATOM 800 N N . PRO A 1 104 ? -46.604 -2.558 26.942 1.00 74.94 104 PRO A N 1
ATOM 801 C CA . PRO A 1 104 ? -46.186 -1.175 26.701 1.00 74.94 104 PRO A CA 1
ATOM 802 C C . PRO A 1 104 ? -46.764 -0.178 27.716 1.00 74.94 104 PRO A C 1
ATOM 804 O O . PRO A 1 104 ? -46.080 0.744 28.142 1.00 74.94 104 PRO A O 1
ATOM 807 N N . GLU A 1 105 ? -47.997 -0.403 28.176 1.00 77.38 105 GLU A N 1
ATOM 808 C CA . GLU A 1 105 ? -48.692 0.441 29.158 1.00 77.38 105 GLU A CA 1
ATOM 809 C C . GLU A 1 105 ? -48.149 0.269 30.585 1.00 77.38 105 GLU A C 1
ATOM 811 O O . GLU A 1 105 ? -48.448 1.075 31.465 1.00 77.38 105 GLU A O 1
ATOM 816 N N . SER A 1 106 ? -47.374 -0.792 30.837 1.00 77.69 106 SER A N 1
ATOM 817 C CA . SER A 1 106 ? -46.790 -1.086 32.149 1.00 77.69 106 SER A CA 1
ATOM 818 C C . SER A 1 106 ? -45.432 -0.417 32.381 1.00 77.69 106 SER A C 1
ATOM 820 O O . SER A 1 106 ? -44.993 -0.355 33.530 1.00 77.69 106 SER A O 1
ATOM 822 N N . VAL A 1 107 ? -44.787 0.112 31.332 1.00 76.06 107 VAL A N 1
ATOM 823 C CA . VAL A 1 107 ? -43.451 0.730 31.389 1.00 76.06 107 VAL A CA 1
ATOM 824 C C . VAL A 1 107 ? -43.570 2.230 31.136 1.00 76.06 107 VAL A C 1
ATOM 826 O O . VAL A 1 107 ? -44.019 2.654 30.077 1.00 76.06 107 VAL A O 1
ATOM 829 N N . GLY A 1 108 ? -43.173 3.048 32.114 1.00 76.00 108 GLY A N 1
ATOM 830 C CA . GLY A 1 108 ? -43.239 4.509 31.988 1.00 76.00 108 GLY A CA 1
ATOM 831 C C . GLY A 1 108 ? -42.050 5.087 31.230 1.00 76.00 108 GLY A C 1
ATOM 832 O O . GLY A 1 108 ? -42.211 5.968 30.389 1.00 76.00 108 GLY A O 1
ATOM 833 N N . SER A 1 109 ? -40.853 4.581 31.525 1.00 71.31 109 SER A N 1
ATOM 834 C CA . SER A 1 109 ? -39.609 4.981 30.872 1.00 71.31 109 SER A CA 1
ATOM 835 C C . SER A 1 109 ? -38.513 3.930 31.070 1.00 71.31 109 SER A C 1
ATOM 837 O O . SER A 1 109 ? -38.527 3.154 32.030 1.00 71.31 109 SER A O 1
ATOM 839 N N . TYR A 1 110 ? -37.557 3.918 30.144 1.00 75.75 110 TYR A N 1
ATOM 840 C CA . TYR A 1 110 ? -36.333 3.124 30.203 1.00 75.75 110 TYR A CA 1
ATOM 841 C C . TYR A 1 110 ? -35.138 4.071 30.250 1.00 75.75 110 TYR A C 1
ATOM 843 O O . TYR A 1 110 ? -35.086 5.037 29.485 1.00 75.75 110 TYR A O 1
ATOM 851 N N . VAL A 1 111 ? -34.203 3.808 31.159 1.00 64.75 111 VAL A N 1
ATOM 852 C CA . VAL A 1 111 ? -32.939 4.538 31.258 1.00 64.75 111 VAL A CA 1
ATOM 853 C C . VAL A 1 111 ? -31.813 3.520 31.330 1.00 64.75 111 VAL A C 1
ATOM 855 O O . VAL A 1 111 ? -31.837 2.602 32.144 1.00 64.75 111 VAL A O 1
ATOM 858 N N . GLU A 1 112 ? -30.810 3.707 30.489 1.00 73.38 112 GLU A N 1
ATOM 859 C CA . GLU A 1 112 ? -29.618 2.877 30.453 1.00 73.38 112 GLU A CA 1
ATOM 860 C C . GLU A 1 112 ? -28.408 3.718 30.820 1.00 73.38 112 GLU A C 1
ATOM 862 O O . GLU A 1 112 ? -28.205 4.804 30.274 1.00 73.38 112 GLU A O 1
ATOM 867 N N . VAL A 1 113 ? -27.624 3.222 31.774 1.00 63.78 113 VAL A N 1
ATOM 868 C CA . VAL A 1 113 ? -26.317 3.795 32.072 1.00 63.78 113 VAL A CA 1
ATOM 869 C C . VAL A 1 113 ? -25.290 2.937 31.363 1.00 63.78 113 VAL A C 1
ATOM 871 O O . VAL A 1 113 ? -25.067 1.785 31.733 1.00 63.78 113 VAL A O 1
ATOM 874 N N . HIS A 1 114 ? -24.673 3.528 30.349 1.00 67.12 114 HIS A N 1
ATOM 875 C CA . HIS A 1 114 ? -23.683 2.876 29.520 1.00 67.12 114 HIS A CA 1
ATOM 876 C C . HIS A 1 114 ? -22.366 3.646 29.588 1.00 67.12 114 HIS A C 1
ATOM 878 O O . HIS A 1 114 ? -22.360 4.879 29.622 1.00 67.12 114 HIS A O 1
ATOM 884 N N . ILE A 1 115 ? -21.246 2.925 29.611 1.00 62.34 115 ILE A N 1
ATOM 885 C CA . ILE A 1 115 ? -19.953 3.549 29.321 1.00 62.34 115 ILE A CA 1
ATOM 886 C C . ILE A 1 115 ? -19.936 3.994 27.863 1.00 62.34 115 ILE A C 1
ATOM 888 O O . ILE A 1 115 ? -20.681 3.472 27.044 1.00 62.34 115 ILE A O 1
ATOM 892 N N . GLU A 1 116 ? -19.065 4.925 27.518 1.00 67.50 116 GLU A N 1
ATOM 893 C CA . GLU A 1 116 ? -19.033 5.481 26.172 1.00 67.50 116 GLU A CA 1
ATOM 894 C C . GLU A 1 116 ? -18.875 4.428 25.059 1.00 67.50 116 GLU A C 1
ATOM 896 O O . GLU A 1 116 ? -19.382 4.629 23.961 1.00 67.50 116 GLU A O 1
ATOM 901 N N . GLN A 1 117 ? -18.181 3.312 25.340 1.00 57.84 117 GLN A N 1
ATOM 902 C CA . GLN A 1 117 ? -17.764 2.342 24.317 1.00 57.84 117 GLN A CA 1
ATOM 903 C C . GLN A 1 117 ? -17.103 3.050 23.127 1.00 57.84 117 GLN A C 1
ATOM 905 O O . GLN A 1 117 ? -17.300 2.695 21.970 1.00 57.84 117 GLN A O 1
ATOM 910 N N . GLY A 1 118 ? -16.297 4.064 23.427 1.00 52.66 118 GLY A N 1
ATOM 911 C CA . GLY A 1 118 ? -15.568 4.890 22.479 1.00 52.66 118 GLY A CA 1
ATOM 912 C C . GLY A 1 118 ? -14.507 5.677 23.238 1.00 52.66 118 GLY A C 1
ATOM 913 O O . GLY A 1 118 ? -14.644 5.830 24.450 1.00 52.66 118 GLY A O 1
ATOM 914 N N . PRO A 1 119 ? -13.455 6.169 22.570 1.00 59.00 119 PRO A N 1
ATOM 915 C CA . PRO A 1 119 ? -12.588 7.176 23.150 1.00 59.00 119 PRO A CA 1
ATOM 916 C C . PRO A 1 119 ? -13.047 8.586 22.757 1.00 59.00 119 PRO A C 1
ATOM 918 O O . PRO A 1 119 ? -12.248 9.481 22.842 1.00 59.00 119 PRO A O 1
ATOM 921 N N . VAL A 1 120 ? -14.252 8.829 22.241 1.00 56.31 120 VAL A N 1
ATOM 922 C CA . VAL A 1 120 ? -14.737 10.144 21.764 1.00 56.31 120 VAL A CA 1
ATOM 923 C C . VAL A 1 120 ? -14.893 11.183 22.883 1.00 56.31 120 VAL A C 1
ATOM 925 O O . VAL A 1 120 ? -14.510 12.338 22.683 1.00 56.31 120 VAL A O 1
ATOM 928 N N . LEU A 1 121 ? -15.452 10.828 24.046 1.00 53.78 121 LEU A N 1
ATOM 929 C CA . LEU A 1 121 ? -15.560 11.751 25.189 1.00 53.78 121 LEU A CA 1
ATOM 930 C C . LEU A 1 121 ? -14.199 11.946 25.863 1.00 53.78 121 LEU A C 1
ATOM 932 O O . LEU A 1 121 ? -13.954 13.010 26.429 1.00 53.78 121 LEU A O 1
ATOM 936 N N . GLU A 1 122 ? -13.313 10.952 25.778 1.00 54.94 122 GLU A N 1
ATOM 937 C CA . GLU A 1 122 ? -11.932 11.038 26.272 1.00 54.94 122 GLU A CA 1
ATOM 938 C C . GLU A 1 122 ? -10.981 11.751 25.285 1.00 54.94 122 GLU A C 1
ATOM 940 O O . GLU A 1 122 ? -10.100 12.513 25.674 1.00 54.94 122 GLU A O 1
ATOM 945 N N . ALA A 1 123 ? -11.197 11.558 23.991 1.00 57.47 123 ALA A N 1
ATOM 946 C CA . ALA A 1 123 ? -10.375 11.972 22.868 1.00 57.47 123 ALA A CA 1
ATOM 947 C C . ALA A 1 123 ? -11.291 12.378 21.705 1.00 57.47 123 ALA A C 1
ATOM 949 O O . ALA A 1 123 ? -11.784 11.562 20.934 1.00 57.47 123 ALA A O 1
ATOM 950 N N . LEU A 1 124 ? -11.461 13.680 21.503 1.00 54.12 124 LEU A N 1
ATOM 951 C CA . LEU A 1 124 ? -12.123 14.282 20.338 1.00 54.12 124 LEU A CA 1
ATOM 952 C C . LEU A 1 124 ? -11.365 14.025 19.002 1.00 54.12 124 LEU A C 1
ATOM 954 O O . LEU A 1 124 ? -11.233 14.929 18.174 1.00 54.12 124 LEU A O 1
ATOM 958 N N . HIS A 1 125 ? -10.803 12.832 18.780 1.00 53.41 125 HIS A N 1
ATOM 959 C CA . HIS A 1 125 ? -9.985 12.429 17.633 1.00 53.41 125 HIS A CA 1
ATOM 960 C C . HIS A 1 125 ? -10.478 11.091 17.036 1.00 53.41 125 HIS A C 1
ATOM 962 O O . HIS A 1 125 ? -10.993 10.227 17.738 1.00 53.41 125 HIS A O 1
ATOM 968 N N . TYR A 1 126 ? -10.302 10.905 15.720 1.00 57.09 126 TYR A N 1
ATOM 969 C CA . TYR A 1 126 ? -10.696 9.702 14.958 1.00 57.09 126 TYR A CA 1
ATOM 970 C C . TYR A 1 126 ? -10.075 8.398 15.506 1.00 57.09 126 TYR A C 1
ATOM 972 O O . TYR A 1 126 ? -9.032 8.477 16.154 1.00 57.09 126 TYR A O 1
ATOM 980 N N . PRO A 1 127 ? -10.622 7.194 15.221 1.00 71.88 127 PRO A N 1
ATOM 981 C CA . PRO A 1 127 ? -9.956 5.923 15.533 1.00 71.88 127 PRO A CA 1
ATOM 982 C C . PRO A 1 127 ? -8.529 5.883 14.967 1.00 71.88 127 PRO A C 1
ATOM 984 O O . PRO A 1 127 ? -8.330 6.193 13.791 1.00 71.88 127 PRO A O 1
ATOM 987 N N . LEU A 1 128 ? -7.540 5.493 15.782 1.00 81.38 128 LEU A N 1
ATOM 988 C CA . LEU A 1 128 ? -6.117 5.625 15.436 1.00 81.38 128 LEU A CA 1
ATOM 989 C C . LEU A 1 128 ? -5.756 4.953 14.105 1.00 81.38 128 LEU A C 1
ATOM 991 O O . LEU A 1 128 ? -5.065 5.547 13.287 1.00 81.38 128 LEU A O 1
ATOM 995 N N . ALA A 1 129 ? -6.247 3.738 13.850 1.00 82.50 129 ALA A N 1
ATOM 996 C CA . ALA A 1 129 ? -5.953 3.043 12.599 1.00 82.50 129 ALA A CA 1
ATOM 997 C C . ALA A 1 129 ? -6.452 3.822 11.368 1.00 82.50 129 ALA A C 1
ATOM 999 O O . ALA A 1 129 ? -5.735 3.925 10.378 1.00 82.50 129 ALA A O 1
ATOM 1000 N N . ALA A 1 130 ? -7.640 4.430 11.442 1.00 83.69 130 ALA A N 1
ATOM 1001 C CA . ALA A 1 130 ? -8.156 5.269 10.362 1.00 83.69 130 ALA A CA 1
ATOM 1002 C C . ALA A 1 130 ? -7.301 6.534 10.179 1.00 83.69 130 ALA A C 1
ATOM 1004 O O . ALA A 1 130 ? -6.991 6.906 9.049 1.00 83.69 130 ALA A O 1
ATOM 1005 N N . GLU A 1 131 ? -6.859 7.158 11.276 1.00 87.00 131 GLU A N 1
ATOM 1006 C CA . GLU A 1 131 ? -5.917 8.283 11.227 1.00 87.00 131 GLU A CA 1
ATOM 1007 C C . GLU A 1 131 ? -4.603 7.891 10.539 1.00 87.00 131 GLU A C 1
ATOM 1009 O O . GLU A 1 131 ? -4.121 8.630 9.681 1.00 87.00 131 GLU A O 1
ATOM 1014 N N . LEU A 1 132 ? -4.034 6.727 10.864 1.00 89.50 132 LEU A N 1
ATOM 1015 C CA . LEU A 1 132 ? -2.784 6.250 10.266 1.00 89.50 132 LEU A CA 1
ATOM 1016 C C . LEU A 1 132 ? -2.930 5.952 8.768 1.00 89.50 132 LEU A C 1
ATOM 1018 O O . LEU A 1 132 ? -2.035 6.294 7.996 1.00 89.50 132 LEU A O 1
ATOM 1022 N N . VAL A 1 133 ? -4.061 5.383 8.339 1.00 88.50 133 VAL A N 1
ATOM 1023 C CA . VAL A 1 133 ? -4.357 5.158 6.912 1.00 88.50 133 VAL A CA 1
ATOM 1024 C C . VAL A 1 133 ? -4.452 6.487 6.158 1.00 88.50 133 VAL A C 1
ATOM 1026 O O . VAL A 1 133 ? -3.810 6.651 5.122 1.00 88.50 133 VAL A O 1
ATOM 1029 N N . LEU A 1 134 ? -5.183 7.467 6.699 1.00 88.50 134 LEU A N 1
ATOM 1030 C CA . LEU A 1 134 ? -5.279 8.809 6.108 1.00 88.50 134 LEU A CA 1
ATOM 1031 C C . LEU A 1 134 ? -3.925 9.529 6.096 1.00 88.50 134 LEU A C 1
ATOM 1033 O O . LEU A 1 134 ? -3.596 10.255 5.157 1.00 88.50 134 LEU A O 1
ATOM 1037 N N . THR A 1 135 ? -3.119 9.309 7.132 1.00 89.06 135 THR A N 1
ATOM 1038 C CA . THR A 1 135 ? -1.762 9.844 7.231 1.00 89.06 135 THR A CA 1
ATOM 1039 C C . THR A 1 135 ? -0.866 9.262 6.144 1.00 89.06 135 THR A C 1
ATOM 1041 O O . THR A 1 135 ? -0.155 10.021 5.491 1.00 89.06 135 THR A O 1
ATOM 1044 N N . LEU A 1 136 ? -0.931 7.949 5.895 1.00 90.50 136 LEU A N 1
ATOM 1045 C CA . LEU A 1 136 ? -0.212 7.306 4.795 1.00 90.50 136 LEU A CA 1
ATOM 1046 C C . LEU A 1 136 ? -0.666 7.859 3.440 1.00 90.50 136 LEU A C 1
ATOM 1048 O O . LEU A 1 136 ? 0.165 8.202 2.606 1.00 90.50 136 LEU A O 1
ATOM 1052 N N . GLU A 1 137 ? -1.974 7.997 3.222 1.00 88.00 137 GLU A N 1
ATOM 1053 C CA . GLU A 1 137 ? -2.506 8.566 1.980 1.00 88.00 137 GLU A CA 1
ATOM 1054 C C . GLU A 1 137 ? -1.998 9.998 1.752 1.00 88.00 137 GLU A C 1
ATOM 1056 O O . GLU A 1 137 ? -1.570 10.346 0.649 1.00 88.00 137 GLU A O 1
ATOM 1061 N N . THR A 1 138 ? -1.993 10.816 2.808 1.00 87.94 138 THR A N 1
ATOM 1062 C CA . THR A 1 138 ? -1.474 12.190 2.765 1.00 87.94 138 THR A CA 1
ATOM 1063 C C . THR A 1 138 ? 0.026 12.198 2.494 1.00 87.94 138 THR A C 1
ATOM 1065 O O . THR A 1 138 ? 0.484 12.971 1.657 1.00 87.94 138 THR A O 1
ATOM 1068 N N . LEU A 1 139 ? 0.787 11.307 3.137 1.00 86.62 139 LEU A N 1
ATOM 1069 C CA . LEU A 1 139 ? 2.222 11.157 2.903 1.00 86.62 139 LEU A CA 1
ATOM 1070 C C . LEU A 1 139 ? 2.513 10.870 1.436 1.00 86.62 139 LEU A C 1
ATOM 1072 O O . LEU A 1 139 ? 3.447 11.430 0.880 1.00 86.62 139 LEU A O 1
ATOM 1076 N N . CYS A 1 140 ? 1.717 10.027 0.792 1.00 85.75 140 CYS A N 1
ATOM 1077 C CA . CYS A 1 140 ? 2.040 9.579 -0.559 1.00 85.75 140 CYS A CA 1
ATOM 1078 C C . CYS A 1 140 ? 1.542 10.541 -1.637 1.00 85.75 140 CYS A C 1
ATOM 1080 O O . CYS A 1 140 ? 2.113 10.590 -2.723 1.00 85.75 140 CYS A O 1
ATOM 1082 N N . LYS A 1 141 ? 0.541 11.369 -1.318 1.00 85.81 141 LYS A N 1
ATOM 1083 C CA . LYS A 1 141 ? 0.137 12.512 -2.149 1.00 85.81 141 LYS A CA 1
ATOM 1084 C C . LYS A 1 141 ? 1.074 13.709 -1.996 1.00 85.81 141 LYS A C 1
ATOM 1086 O O . LYS A 1 141 ? 1.310 14.427 -2.961 1.00 85.81 141 LYS A O 1
ATOM 1091 N N . GLU A 1 142 ? 1.579 13.944 -0.788 1.00 84.69 142 GLU A N 1
ATOM 1092 C CA . GLU A 1 142 ? 2.341 15.143 -0.430 1.00 84.69 142 GLU A CA 1
ATOM 1093 C C . GLU A 1 142 ? 3.563 14.795 0.448 1.00 84.69 142 GLU A C 1
ATOM 1095 O O . GLU A 1 142 ? 3.667 15.261 1.589 1.00 84.69 142 GLU A O 1
ATOM 1100 N N . PRO A 1 143 ? 4.531 14.008 -0.063 1.00 79.56 143 PRO A N 1
ATOM 1101 C CA . PRO A 1 143 ? 5.657 13.508 0.736 1.00 79.56 143 PRO A CA 1
ATOM 1102 C C . PRO A 1 143 ? 6.525 14.626 1.318 1.00 79.56 143 PRO A C 1
ATOM 1104 O O . PRO A 1 143 ? 7.055 14.489 2.419 1.00 79.56 143 PRO A O 1
ATOM 1107 N N . ASN A 1 144 ? 6.583 15.779 0.648 1.00 77.31 144 ASN A N 1
ATOM 1108 C CA . ASN A 1 144 ? 7.298 16.976 1.101 1.00 77.31 144 ASN A CA 1
ATOM 1109 C C . ASN A 1 144 ? 6.791 17.534 2.443 1.00 77.31 144 ASN A C 1
ATOM 1111 O O . ASN A 1 144 ? 7.510 18.277 3.102 1.00 77.31 144 ASN A O 1
ATOM 1115 N N . LYS A 1 145 ? 5.563 17.202 2.869 1.00 76.38 145 LYS A N 1
ATOM 1116 C CA . LYS A 1 145 ? 5.048 17.597 4.195 1.00 76.38 145 LYS A CA 1
ATOM 1117 C C . LYS A 1 145 ? 5.617 16.746 5.332 1.00 76.38 145 LYS A C 1
ATOM 1119 O O . LYS A 1 145 ? 5.541 17.152 6.488 1.00 76.38 145 LYS A O 1
ATOM 1124 N N . PHE A 1 146 ? 6.150 15.569 5.011 1.00 73.81 146 PHE A N 1
ATOM 1125 C CA . PHE A 1 146 ? 6.627 14.577 5.976 1.00 73.81 146 PHE A CA 1
ATOM 1126 C C . PHE A 1 146 ? 8.143 14.411 5.935 1.00 73.81 146 PHE A C 1
ATOM 1128 O O . PHE A 1 146 ? 8.759 14.108 6.955 1.00 73.81 146 PHE A O 1
ATOM 1135 N N . LEU A 1 147 ? 8.738 14.615 4.763 1.00 70.19 147 LEU A N 1
ATOM 1136 C CA . LEU A 1 147 ? 10.175 14.617 4.562 1.00 70.19 147 LEU A CA 1
ATOM 1137 C C . LEU A 1 147 ? 10.704 16.035 4.771 1.00 70.19 147 LEU A C 1
ATOM 1139 O O . LEU A 1 147 ? 10.266 16.976 4.114 1.00 70.19 147 LEU A O 1
ATOM 1143 N N . THR A 1 148 ? 11.673 16.197 5.668 1.00 62.19 148 THR A N 1
ATOM 1144 C CA . THR A 1 148 ? 12.451 17.435 5.741 1.00 62.19 148 THR A CA 1
ATOM 1145 C C . THR A 1 148 ? 13.405 17.463 4.555 1.00 62.19 148 THR A C 1
ATOM 1147 O O . THR A 1 148 ? 14.378 16.709 4.523 1.00 62.19 148 THR A O 1
ATOM 1150 N N . TYR A 1 149 ? 13.094 18.297 3.564 1.00 58.34 149 TYR A N 1
ATOM 1151 C CA . TYR A 1 149 ? 13.984 18.570 2.444 1.00 58.34 149 TYR A CA 1
ATOM 1152 C C . TYR A 1 149 ? 15.203 19.334 2.964 1.00 58.34 149 TYR A C 1
ATOM 1154 O O . TYR A 1 149 ? 15.078 20.467 3.424 1.00 58.34 149 TYR A O 1
ATOM 1162 N N . ASP A 1 150 ? 16.363 18.688 2.941 1.00 54.62 150 ASP A N 1
ATOM 1163 C CA . ASP A 1 150 ? 17.628 19.339 3.249 1.00 54.62 150 ASP A CA 1
ATOM 1164 C C . ASP A 1 150 ? 18.329 19.690 1.930 1.00 54.62 150 ASP A C 1
ATOM 1166 O O . ASP A 1 150 ? 18.904 18.820 1.263 1.00 54.62 150 ASP A O 1
ATOM 1170 N N . GLU A 1 151 ? 18.229 20.966 1.544 1.00 49.66 151 GLU A N 1
ATOM 1171 C CA . GLU A 1 151 ? 18.893 21.540 0.365 1.00 49.66 151 GLU A CA 1
ATOM 1172 C C . GLU A 1 151 ? 20.417 21.359 0.410 1.00 49.66 151 GLU A C 1
ATOM 1174 O O . GLU A 1 151 ? 21.041 21.239 -0.644 1.00 49.66 151 GLU A O 1
ATOM 1179 N N . GLU A 1 152 ? 21.019 21.272 1.604 1.00 46.47 152 GLU A N 1
ATOM 1180 C CA . GLU A 1 152 ? 22.465 21.089 1.774 1.00 46.47 152 GLU A CA 1
ATOM 1181 C C . GLU A 1 152 ? 22.892 19.620 1.601 1.00 46.47 152 GLU A C 1
ATOM 1183 O O . GLU A 1 152 ? 24.012 19.344 1.167 1.00 46.47 152 GLU A O 1
ATOM 1188 N N . CYS A 1 153 ? 21.995 18.666 1.879 1.00 54.72 153 CYS A N 1
ATOM 1189 C CA . CYS A 1 153 ? 22.228 17.224 1.714 1.00 54.72 153 CYS A CA 1
ATOM 1190 C C . CYS A 1 153 ? 22.077 16.773 0.246 1.00 54.72 153 CYS A C 1
ATOM 1192 O O . CYS A 1 153 ? 22.654 15.758 -0.150 1.00 54.72 153 CYS A O 1
ATOM 1194 N N . GLY A 1 154 ? 21.284 17.494 -0.565 1.00 53.84 154 GLY A N 1
ATOM 1195 C CA . GLY A 1 154 ? 20.950 17.108 -1.947 1.00 53.84 154 GLY A CA 1
ATOM 1196 C C . GLY A 1 154 ? 20.229 15.757 -2.034 1.00 53.84 154 GLY A C 1
ATOM 1197 O O . GLY A 1 154 ? 20.342 15.035 -3.022 1.00 53.84 154 GLY A O 1
ATOM 1198 N N . CYS A 1 155 ? 19.564 15.358 -0.948 1.00 56.94 155 CYS A N 1
ATOM 1199 C CA . CYS A 1 155 ? 19.259 13.956 -0.694 1.00 56.94 155 CYS A CA 1
ATOM 1200 C C . CYS A 1 155 ? 18.026 13.431 -1.446 1.00 56.94 155 CYS A C 1
ATOM 1202 O O . CYS A 1 155 ? 17.926 12.217 -1.601 1.00 56.94 155 CYS A O 1
ATOM 1204 N N . PHE A 1 156 ? 17.159 14.313 -1.958 1.00 66.12 156 PHE A N 1
ATOM 1205 C CA . PHE A 1 156 ? 15.961 13.975 -2.736 1.00 66.12 156 PHE A CA 1
ATOM 1206 C C . PHE A 1 156 ? 15.707 15.055 -3.801 1.00 66.12 156 PHE A C 1
ATOM 1208 O O . PHE A 1 156 ? 16.069 16.205 -3.587 1.00 66.12 156 PHE A O 1
ATOM 1215 N N . THR A 1 157 ? 15.080 14.720 -4.931 1.00 66.38 157 THR A N 1
ATOM 1216 C CA . THR A 1 157 ? 14.553 15.692 -5.917 1.00 66.38 157 THR A CA 1
ATOM 1217 C C . THR A 1 157 ? 13.044 15.490 -6.095 1.00 66.38 157 THR A C 1
ATOM 1219 O O . THR A 1 157 ? 12.542 14.409 -5.785 1.00 66.38 157 THR A O 1
ATOM 1222 N N . GLU A 1 158 ? 12.301 16.478 -6.617 1.00 67.38 158 GLU A N 1
ATOM 1223 C CA . GLU A 1 158 ? 10.880 16.273 -6.980 1.00 67.38 158 GLU A CA 1
ATOM 1224 C C . GLU A 1 158 ? 10.706 15.083 -7.941 1.00 67.38 158 GLU A C 1
ATOM 1226 O O . GLU A 1 158 ? 9.775 14.295 -7.792 1.00 67.38 158 GLU A O 1
ATOM 1231 N N . GLU A 1 159 ? 11.652 14.881 -8.861 1.00 67.62 159 GLU A N 1
ATOM 1232 C CA . GLU A 1 159 ? 11.702 13.705 -9.739 1.00 67.62 159 GLU A CA 1
ATOM 1233 C C . GLU A 1 159 ? 11.918 12.397 -8.970 1.00 67.62 159 GLU A C 1
ATOM 1235 O O . GLU A 1 159 ? 11.350 11.376 -9.340 1.00 67.62 159 GLU A O 1
ATOM 1240 N N . SER A 1 160 ? 12.684 12.410 -7.875 1.00 68.19 160 SER A N 1
ATOM 1241 C CA . SER A 1 160 ? 12.899 11.219 -7.036 1.00 68.19 160 SER A CA 1
ATOM 1242 C C . SER A 1 160 ? 11.629 10.801 -6.283 1.00 68.19 160 SER A C 1
ATOM 1244 O O . SER A 1 160 ? 11.483 9.642 -5.897 1.00 68.19 160 SER A O 1
ATOM 1246 N N . LEU A 1 161 ? 10.712 11.749 -6.064 1.00 74.50 161 LEU A N 1
ATOM 1247 C CA . LEU A 1 161 ? 9.407 11.528 -5.437 1.00 74.50 161 LEU A CA 1
ATOM 1248 C C . LEU A 1 161 ? 8.312 11.209 -6.464 1.00 74.50 161 LEU A C 1
ATOM 1250 O O . LEU A 1 161 ? 7.270 10.653 -6.102 1.00 74.50 161 LEU A O 1
ATOM 1254 N N . ALA A 1 162 ? 8.541 11.520 -7.744 1.00 72.12 162 ALA A N 1
ATOM 1255 C CA . ALA A 1 162 ? 7.651 11.134 -8.827 1.00 72.12 162 ALA A CA 1
ATOM 1256 C C . ALA A 1 162 ? 7.571 9.599 -8.902 1.00 72.12 162 ALA A C 1
ATOM 1258 O O . ALA A 1 162 ? 8.575 8.908 -9.018 1.00 72.12 162 ALA A O 1
ATOM 1259 N N . GLY A 1 163 ? 6.366 9.036 -8.803 1.00 77.56 163 GLY A N 1
ATOM 1260 C CA . GLY A 1 163 ? 6.175 7.581 -8.805 1.00 77.56 163 GLY A CA 1
ATOM 1261 C C . GLY A 1 163 ? 6.226 6.913 -7.429 1.00 77.56 163 GLY A C 1
ATOM 1262 O O . GLY A 1 163 ? 6.182 5.686 -7.368 1.00 77.56 163 GLY A O 1
ATOM 1263 N N . LEU A 1 164 ? 6.257 7.678 -6.331 1.00 86.88 164 LEU A N 1
ATOM 1264 C CA . LEU A 1 164 ? 5.922 7.142 -5.012 1.00 86.88 164 LEU A CA 1
ATOM 1265 C C . LEU A 1 164 ? 4.489 6.589 -5.024 1.00 86.88 164 LEU A C 1
ATOM 1267 O O . LEU A 1 164 ? 3.535 7.293 -5.353 1.00 86.88 164 LEU A O 1
ATOM 1271 N N . VAL A 1 165 ? 4.336 5.330 -4.629 1.00 87.75 165 VAL A N 1
ATOM 1272 C CA . VAL A 1 165 ? 3.039 4.675 -4.454 1.00 87.75 165 VAL A CA 1
ATOM 1273 C C . VAL A 1 165 ? 2.991 4.088 -3.060 1.00 87.75 165 VAL A C 1
ATOM 1275 O O . VAL A 1 165 ? 3.932 3.424 -2.630 1.00 87.75 165 VAL A O 1
ATOM 1278 N N . CYS A 1 166 ? 1.873 4.300 -2.376 1.00 90.19 166 CYS A N 1
ATOM 1279 C CA . CYS A 1 166 ? 1.601 3.649 -1.108 1.00 90.19 166 CYS A CA 1
ATOM 1280 C C . CYS A 1 166 ? 0.217 3.039 -1.123 1.00 90.19 166 CYS A C 1
ATOM 1282 O O . CYS A 1 166 ? -0.726 3.617 -1.668 1.00 90.19 166 CYS A O 1
ATOM 1284 N N . THR A 1 167 ? 0.081 1.864 -0.532 1.00 88.00 167 THR A N 1
ATOM 1285 C CA . THR A 1 167 ? -1.171 1.118 -0.557 1.00 88.00 167 THR A CA 1
ATOM 1286 C C . THR A 1 167 ? -1.367 0.392 0.759 1.00 88.00 167 THR A C 1
ATOM 1288 O O . THR A 1 167 ? -0.448 -0.241 1.274 1.00 88.00 167 THR A O 1
ATOM 1291 N N . VAL A 1 168 ? -2.586 0.466 1.289 1.00 92.12 168 VAL A N 1
ATOM 1292 C CA . VAL A 1 168 ? -3.045 -0.431 2.349 1.00 92.12 168 VAL A CA 1
ATOM 1293 C C . VAL A 1 168 ? -3.734 -1.604 1.673 1.00 92.12 168 VAL A C 1
ATOM 1295 O O . VAL A 1 168 ? -4.808 -1.437 1.101 1.00 92.12 168 VAL A O 1
ATOM 1298 N N . GLY A 1 169 ? -3.077 -2.764 1.662 1.00 86.50 169 GLY A N 1
ATOM 1299 C CA . GLY A 1 169 ? -3.566 -3.940 0.933 1.00 86.50 169 GLY A CA 1
ATOM 1300 C C . GLY A 1 169 ? -4.587 -4.764 1.716 1.00 86.50 169 GLY A C 1
ATOM 1301 O O . GLY A 1 169 ? -5.435 -5.429 1.131 1.00 86.50 169 GLY A O 1
ATOM 1302 N N . GLU A 1 170 ? -4.516 -4.712 3.042 1.00 91.31 170 GLU A N 1
ATOM 1303 C CA . GLU A 1 170 ? -5.370 -5.466 3.955 1.00 91.31 170 GLU A CA 1
ATOM 1304 C C . GLU A 1 170 ? -5.574 -4.652 5.232 1.00 91.31 170 GLU A C 1
ATOM 1306 O O . GLU A 1 170 ? -4.628 -4.032 5.721 1.00 91.31 170 GLU A O 1
ATOM 1311 N N . LEU A 1 171 ? -6.794 -4.675 5.772 1.00 92.12 171 LEU A N 1
ATOM 1312 C CA . LEU A 1 171 ? -7.150 -4.086 7.058 1.00 92.12 171 LEU A CA 1
ATOM 1313 C C . LEU A 1 171 ? -8.109 -5.037 7.777 1.00 92.12 171 LEU A C 1
ATOM 1315 O O . LEU A 1 171 ? -9.249 -5.230 7.359 1.00 92.12 171 LEU A O 1
ATOM 1319 N N . LEU A 1 172 ? -7.631 -5.625 8.866 1.00 91.12 172 LEU A N 1
ATOM 1320 C CA . LEU A 1 172 ? -8.366 -6.534 9.732 1.00 91.12 172 LEU A CA 1
ATOM 1321 C C . LEU A 1 172 ? -8.613 -5.840 11.064 1.00 91.12 172 LEU A C 1
ATOM 1323 O O . LEU A 1 172 ? -7.686 -5.329 11.691 1.00 91.12 172 LEU A O 1
ATOM 1327 N N . THR A 1 173 ? -9.861 -5.839 11.510 1.00 87.50 173 THR A N 1
ATOM 1328 C CA . THR A 1 173 ? -10.235 -5.369 12.845 1.00 87.50 173 THR A CA 1
ATOM 1329 C C . THR A 1 173 ? -10.618 -6.566 13.707 1.00 87.50 173 THR A C 1
ATOM 1331 O O . THR A 1 173 ? -10.884 -7.650 13.197 1.00 87.50 173 THR A O 1
ATOM 1334 N N . TRP A 1 174 ? -10.630 -6.395 15.020 1.00 84.00 174 TRP A N 1
ATOM 1335 C CA . TRP A 1 174 ? -11.208 -7.365 15.941 1.00 84.00 174 TRP A CA 1
ATOM 1336 C C . TRP A 1 174 ? -11.849 -6.609 17.109 1.00 84.00 174 TRP A C 1
ATOM 1338 O O . TRP A 1 174 ? -11.221 -5.677 17.616 1.00 84.00 174 TRP A O 1
ATOM 1348 N N . PRO A 1 175 ? -13.079 -6.951 17.538 1.00 82.38 175 PRO A N 1
ATOM 1349 C CA . PRO A 1 175 ? -13.898 -8.092 17.102 1.00 82.38 175 PRO A CA 1
ATOM 1350 C C . PRO A 1 175 ? -14.704 -7.868 15.805 1.00 82.38 175 PRO A C 1
ATOM 1352 O O . PRO A 1 175 ? -15.488 -8.733 15.432 1.00 82.38 175 PRO A O 1
ATOM 1355 N N . SER A 1 176 ? -14.530 -6.734 15.115 1.00 80.25 176 SER A N 1
ATOM 1356 C CA . SER A 1 176 ? -15.249 -6.389 13.868 1.00 80.25 176 SER A CA 1
ATOM 1357 C C . SER A 1 176 ? -16.777 -6.299 13.984 1.00 80.25 176 SER A C 1
ATOM 1359 O O . SER A 1 176 ? -17.476 -6.419 12.978 1.00 80.25 176 SER A O 1
ATOM 1361 N N . ALA A 1 177 ? -17.312 -6.056 15.180 1.00 77.00 177 ALA A N 1
ATOM 1362 C CA . ALA A 1 177 ? -18.730 -5.754 15.353 1.00 77.00 177 ALA A CA 1
ATOM 1363 C C . ALA A 1 177 ? -18.995 -4.261 15.099 1.00 77.00 177 ALA A C 1
ATOM 1365 O O . ALA A 1 177 ? -18.207 -3.402 15.487 1.00 77.00 177 ALA A O 1
ATOM 1366 N N . SER A 1 178 ? -20.114 -3.939 14.446 1.00 75.31 178 SER A N 1
ATOM 1367 C CA . SER A 1 178 ? -20.439 -2.568 14.017 1.00 75.31 178 SER A CA 1
ATOM 1368 C C . SER A 1 178 ? -20.618 -1.571 15.166 1.00 75.31 178 SER A C 1
ATOM 1370 O O . SER A 1 178 ? -20.513 -0.368 14.953 1.00 75.31 178 SER A O 1
ATOM 1372 N N . ASN A 1 179 ? -20.924 -2.070 16.361 1.00 67.25 179 ASN A N 1
ATOM 1373 C CA . ASN A 1 179 ? -21.198 -1.306 17.577 1.00 67.25 179 ASN A CA 1
ATOM 1374 C C . ASN A 1 179 ? -20.125 -1.497 18.663 1.00 67.25 179 ASN A C 1
ATOM 1376 O O . ASN A 1 179 ? -20.317 -1.024 19.775 1.00 67.25 179 ASN A O 1
ATOM 1380 N N . VAL A 1 180 ? -19.014 -2.176 18.365 1.00 70.31 180 VAL A N 1
ATOM 1381 C CA . VAL A 1 180 ? -17.943 -2.433 19.337 1.00 70.31 180 VAL A CA 1
ATOM 1382 C C . VAL A 1 180 ? -16.663 -1.773 18.846 1.00 70.31 180 VAL A C 1
ATOM 1384 O O . VAL A 1 180 ? -16.254 -1.990 17.703 1.00 70.31 180 VAL A O 1
ATOM 1387 N N . ILE A 1 181 ? -15.999 -0.989 19.702 1.00 75.44 181 ILE A N 1
ATOM 1388 C CA . ILE A 1 181 ? -14.675 -0.447 19.365 1.00 75.44 181 ILE A CA 1
ATOM 1389 C C . ILE A 1 181 ? -13.733 -1.616 19.067 1.00 75.44 181 ILE A C 1
ATOM 1391 O O . ILE A 1 181 ? -13.618 -2.529 19.891 1.00 75.44 181 ILE A O 1
ATOM 1395 N N . PRO A 1 182 ? -12.997 -1.587 17.947 1.00 80.44 182 PRO A N 1
ATOM 1396 C CA . PRO A 1 182 ? -11.944 -2.557 17.720 1.00 80.44 182 PRO A CA 1
ATOM 1397 C C . PRO A 1 182 ? -10.890 -2.505 18.834 1.00 80.44 182 PRO A C 1
ATOM 1399 O O . PRO A 1 182 ? -10.244 -1.479 19.034 1.00 80.44 182 PRO A O 1
ATOM 1402 N N . GLY A 1 183 ? -10.695 -3.628 19.526 1.00 82.31 183 GLY A N 1
ATOM 1403 C CA . GLY A 1 183 ? -9.604 -3.811 20.486 1.00 82.31 183 GLY A CA 1
ATOM 1404 C C . GLY A 1 183 ? -8.268 -4.135 19.812 1.00 82.31 183 GLY A C 1
ATOM 1405 O O . GLY A 1 183 ? -7.218 -4.003 20.429 1.00 82.31 183 GLY A O 1
ATOM 1406 N N . GLN A 1 184 ? -8.297 -4.548 18.540 1.00 86.06 184 GLN A N 1
ATOM 1407 C CA . GLN A 1 184 ? -7.104 -4.784 17.733 1.00 86.06 184 GLN A CA 1
ATOM 1408 C C . GLN A 1 184 ? -7.364 -4.409 16.273 1.00 86.06 184 GLN A C 1
ATOM 1410 O O . GLN A 1 184 ? -8.439 -4.678 15.729 1.00 86.06 184 GLN A O 1
ATOM 1415 N N . VAL A 1 185 ? -6.354 -3.822 15.627 1.00 91.25 185 VAL A N 1
ATOM 1416 C CA . VAL A 1 185 ? -6.342 -3.590 14.181 1.00 91.25 185 VAL A CA 1
ATOM 1417 C C . VAL A 1 185 ? -4.994 -4.018 13.614 1.00 91.25 185 VAL A C 1
ATOM 1419 O O . VAL A 1 185 ? -3.957 -3.544 14.065 1.00 91.25 185 VAL A O 1
ATOM 1422 N N . ASN A 1 186 ? -5.021 -4.885 12.606 1.00 92.94 186 ASN A N 1
ATOM 1423 C CA . ASN A 1 186 ? -3.851 -5.289 11.835 1.00 92.94 186 ASN A CA 1
ATOM 1424 C C . ASN A 1 186 ? -4.043 -4.819 10.397 1.00 92.94 186 ASN A C 1
ATOM 1426 O O . ASN A 1 186 ? -5.066 -5.117 9.786 1.00 92.94 186 ASN A O 1
ATOM 1430 N N . PHE A 1 187 ? -3.076 -4.105 9.836 1.00 94.25 187 PHE A N 1
ATOM 1431 C CA . PHE A 1 187 ? -3.132 -3.689 8.439 1.00 94.25 187 PHE A CA 1
ATOM 1432 C C . PHE A 1 187 ? -1.764 -3.809 7.778 1.00 94.25 187 PHE A C 1
ATOM 1434 O O . PHE A 1 187 ? -0.729 -3.805 8.446 1.00 94.25 187 PHE A O 1
ATOM 1441 N N . THR A 1 188 ? -1.763 -3.957 6.457 1.00 94.81 188 THR A N 1
ATOM 1442 C CA . THR A 1 188 ? -0.535 -4.012 5.659 1.00 94.81 188 THR A CA 1
ATOM 1443 C C . THR A 1 188 ? -0.294 -2.683 4.970 1.00 94.81 188 THR A C 1
ATOM 1445 O O . THR A 1 188 ? -1.234 -1.982 4.610 1.00 94.81 188 THR A O 1
ATOM 1448 N N . VAL A 1 189 ? 0.976 -2.341 4.786 1.00 94.06 189 VAL A N 1
ATOM 1449 C CA . VAL A 1 189 ? 1.399 -1.149 4.055 1.00 94.06 189 VAL A CA 1
ATOM 1450 C C . VAL A 1 189 ? 2.431 -1.575 3.023 1.00 94.06 189 VAL A C 1
ATOM 1452 O O . VAL A 1 189 ? 3.435 -2.197 3.363 1.00 94.06 189 VAL A O 1
ATOM 1455 N N . ASP A 1 190 ? 2.166 -1.247 1.766 1.00 92.06 190 ASP A N 1
ATOM 1456 C CA . ASP A 1 190 ? 3.069 -1.434 0.636 1.00 92.06 190 ASP A CA 1
ATOM 1457 C C . ASP A 1 190 ? 3.525 -0.058 0.147 1.00 92.06 190 ASP A C 1
ATOM 1459 O O . ASP A 1 190 ? 2.683 0.787 -0.148 1.00 92.06 190 ASP A O 1
ATOM 1463 N N . ILE A 1 191 ? 4.839 0.184 0.109 1.00 90.75 191 ILE A N 1
ATOM 1464 C CA . ILE A 1 191 ? 5.442 1.462 -0.298 1.00 90.75 191 ILE A CA 1
ATOM 1465 C C . ILE A 1 191 ? 6.462 1.182 -1.397 1.00 90.75 191 ILE A C 1
ATOM 1467 O O . ILE A 1 191 ? 7.431 0.448 -1.190 1.00 90.75 191 ILE A O 1
ATOM 1471 N N . ARG A 1 192 ? 6.270 1.811 -2.557 1.00 89.56 192 ARG A N 1
ATOM 1472 C CA . ARG A 1 192 ? 7.113 1.659 -3.748 1.00 89.56 192 ARG A CA 1
ATOM 1473 C C . ARG A 1 192 ? 7.600 3.027 -4.212 1.00 89.56 192 ARG A C 1
ATOM 1475 O O . ARG A 1 192 ? 6.827 3.976 -4.226 1.00 89.56 192 ARG A O 1
ATOM 1482 N N . ALA A 1 193 ? 8.869 3.122 -4.591 1.00 88.38 193 ALA A N 1
ATOM 1483 C CA . ALA A 1 193 ? 9.474 4.329 -5.153 1.00 88.38 193 ALA A CA 1
ATOM 1484 C C . ALA A 1 193 ? 10.565 3.942 -6.161 1.00 88.38 193 ALA A C 1
ATOM 1486 O O . ALA A 1 193 ? 11.080 2.821 -6.106 1.00 88.38 193 ALA A O 1
ATOM 1487 N N . MET A 1 194 ? 10.921 4.871 -7.054 1.00 86.06 194 MET A N 1
ATOM 1488 C CA . MET A 1 194 ? 11.986 4.667 -8.049 1.00 86.06 194 MET A CA 1
ATOM 1489 C C . MET A 1 194 ? 13.375 4.593 -7.416 1.00 86.06 194 MET A C 1
ATOM 1491 O O . MET A 1 194 ? 14.250 3.910 -7.940 1.00 86.06 194 MET A O 1
ATOM 1495 N N . ASP A 1 195 ? 13.567 5.304 -6.308 1.00 85.00 195 ASP A N 1
ATOM 1496 C CA . ASP A 1 195 ? 14.832 5.399 -5.595 1.00 85.00 195 ASP A CA 1
ATOM 1497 C C . ASP A 1 195 ? 14.736 4.704 -4.229 1.00 85.00 195 ASP A C 1
ATOM 1499 O O . ASP A 1 195 ? 13.798 4.917 -3.451 1.00 85.00 195 ASP A O 1
ATOM 1503 N N . ASP A 1 196 ? 15.719 3.851 -3.939 1.00 88.62 196 ASP A N 1
ATOM 1504 C CA . ASP A 1 196 ? 15.751 3.070 -2.703 1.00 88.62 196 ASP A CA 1
ATOM 1505 C C . ASP A 1 196 ? 15.929 3.960 -1.468 1.00 88.62 196 ASP A C 1
ATOM 1507 O O . ASP A 1 196 ? 15.283 3.718 -0.448 1.00 88.62 196 ASP A O 1
ATOM 1511 N N . LYS A 1 197 ? 16.729 5.028 -1.563 1.00 85.94 197 LYS A N 1
ATOM 1512 C CA . LYS A 1 197 ? 16.981 5.944 -0.445 1.00 85.94 197 LYS A CA 1
ATOM 1513 C C . LYS A 1 197 ? 15.724 6.743 -0.099 1.00 85.94 197 LYS A C 1
ATOM 1515 O O . LYS A 1 197 ? 15.417 6.912 1.085 1.00 85.94 197 LYS A O 1
ATOM 1520 N N . VAL A 1 198 ? 14.960 7.184 -1.103 1.00 85.12 198 VAL A N 1
ATOM 1521 C CA . VAL A 1 198 ? 13.620 7.773 -0.925 1.00 85.12 198 VAL A CA 1
ATOM 1522 C C . VAL A 1 198 ? 12.712 6.793 -0.191 1.00 85.12 198 VAL A C 1
ATOM 1524 O O . VAL A 1 198 ? 12.142 7.144 0.846 1.00 85.12 198 VAL A O 1
ATOM 1527 N N . ARG A 1 199 ? 12.600 5.553 -0.692 1.00 89.25 199 ARG A N 1
ATOM 1528 C CA . ARG A 1 199 ? 11.731 4.528 -0.093 1.00 89.25 199 ARG A CA 1
ATOM 1529 C C . ARG A 1 199 ? 12.100 4.270 1.365 1.00 89.25 199 ARG A C 1
ATOM 1531 O O . ARG A 1 199 ? 11.225 4.291 2.225 1.00 89.25 199 ARG A O 1
ATOM 1538 N N . GLU A 1 200 ? 13.377 4.051 1.654 1.00 89.31 200 GLU A N 1
ATOM 1539 C CA . GLU A 1 200 ? 13.878 3.771 3.005 1.00 89.31 200 GLU A CA 1
ATOM 1540 C C . GLU A 1 200 ? 13.624 4.933 3.970 1.00 89.31 200 GLU A C 1
ATOM 1542 O O . GLU A 1 200 ? 13.204 4.719 5.111 1.00 89.31 200 GLU A O 1
ATOM 1547 N N . THR A 1 201 ? 13.802 6.169 3.502 1.00 86.88 201 THR A N 1
ATOM 1548 C CA . THR A 1 201 ? 13.530 7.371 4.302 1.00 86.88 201 THR A CA 1
ATOM 1549 C C . THR A 1 201 ? 12.047 7.489 4.636 1.00 86.88 201 THR A C 1
ATOM 1551 O O . THR A 1 201 ? 11.690 7.774 5.783 1.00 86.88 201 THR A O 1
ATOM 1554 N N . ILE A 1 202 ? 11.172 7.223 3.664 1.00 88.38 202 ILE A N 1
ATOM 1555 C CA . ILE A 1 202 ? 9.720 7.236 3.859 1.00 88.38 202 ILE A CA 1
ATOM 1556 C C . ILE A 1 202 ? 9.287 6.127 4.816 1.00 88.38 202 ILE A C 1
ATOM 1558 O O . ILE A 1 202 ? 8.563 6.405 5.769 1.00 88.38 202 ILE A O 1
ATOM 1562 N N . VAL A 1 203 ? 9.759 4.893 4.611 1.00 90.94 203 VAL A N 1
ATOM 1563 C CA . VAL A 1 203 ? 9.452 3.753 5.489 1.00 90.94 203 VAL A CA 1
ATOM 1564 C C . VAL A 1 203 ? 9.869 4.064 6.924 1.00 90.94 203 VAL A C 1
ATOM 1566 O O . VAL A 1 203 ? 9.077 3.876 7.848 1.00 90.94 203 VAL A O 1
ATOM 1569 N N . THR A 1 204 ? 11.072 4.606 7.117 1.00 88.88 204 THR A N 1
ATOM 1570 C CA . THR A 1 204 ? 11.579 4.989 8.442 1.00 88.88 204 THR A CA 1
ATOM 1571 C C . THR A 1 204 ? 10.735 6.098 9.069 1.00 88.88 204 THR A C 1
ATOM 1573 O O . THR A 1 204 ? 10.325 5.995 10.226 1.00 88.88 204 THR A O 1
ATOM 1576 N N . SER A 1 205 ? 10.430 7.149 8.304 1.00 87.75 205 SER A N 1
ATOM 1577 C CA . SER A 1 205 ? 9.659 8.300 8.787 1.00 87.75 205 SER A CA 1
ATOM 1578 C C . SER A 1 205 ? 8.228 7.919 9.154 1.00 87.75 205 SER A C 1
ATOM 1580 O O . SER A 1 205 ? 7.742 8.302 10.218 1.00 87.75 205 SER A O 1
ATOM 1582 N N . PHE A 1 206 ? 7.571 7.125 8.307 1.00 90.81 206 PHE A N 1
ATOM 1583 C CA . PHE A 1 206 ? 6.221 6.639 8.553 1.00 90.81 206 PHE A CA 1
ATOM 1584 C C . PHE A 1 206 ? 6.185 5.678 9.742 1.00 90.81 206 PHE A C 1
ATOM 1586 O O . PHE A 1 206 ? 5.341 5.838 10.617 1.00 90.81 206 PHE A O 1
ATOM 1593 N N . SER A 1 207 ? 7.143 4.751 9.847 1.00 92.38 207 SER A N 1
ATOM 1594 C CA . SER A 1 207 ? 7.233 3.837 10.997 1.00 92.38 207 SER A CA 1
ATOM 1595 C C . SER A 1 207 ? 7.401 4.602 12.310 1.00 92.38 207 SER A C 1
ATOM 1597 O O . SER A 1 207 ? 6.699 4.327 13.279 1.00 92.38 207 SER A O 1
ATOM 1599 N N . ARG A 1 208 ? 8.272 5.621 12.338 1.00 90.44 208 ARG A N 1
ATOM 1600 C CA . ARG A 1 208 ? 8.437 6.494 13.509 1.00 90.44 208 ARG A CA 1
ATOM 1601 C C . ARG A 1 208 ? 7.139 7.219 13.864 1.00 90.44 208 ARG A C 1
ATOM 1603 O O . ARG A 1 208 ? 6.803 7.311 15.039 1.00 90.44 208 ARG A O 1
ATOM 1610 N N . LEU A 1 209 ? 6.421 7.728 12.864 1.00 90.06 209 LEU A N 1
ATOM 1611 C CA . LEU A 1 209 ? 5.146 8.412 13.065 1.00 90.06 209 LEU A CA 1
ATOM 1612 C C . LEU A 1 209 ? 4.074 7.467 13.616 1.00 90.06 209 LEU A C 1
ATOM 1614 O O . LEU A 1 209 ? 3.355 7.852 14.531 1.00 90.06 209 LEU A O 1
ATOM 1618 N N . VAL A 1 210 ? 3.996 6.234 13.108 1.00 91.88 210 VAL A N 1
ATOM 1619 C CA . VAL A 1 210 ? 3.094 5.199 13.633 1.00 91.88 210 VAL A CA 1
ATOM 1620 C C . VAL A 1 210 ? 3.381 4.954 15.112 1.00 91.88 210 VAL A C 1
ATOM 1622 O O . VAL A 1 210 ? 2.471 5.087 15.925 1.00 91.88 210 VAL A O 1
ATOM 1625 N N . LEU A 1 211 ? 4.639 4.672 15.468 1.00 92.69 211 LEU A N 1
ATOM 1626 C CA . LEU A 1 211 ? 5.031 4.409 16.857 1.00 92.69 211 LEU A CA 1
ATOM 1627 C C . LEU A 1 211 ? 4.730 5.605 17.770 1.00 92.69 211 LEU A C 1
ATOM 1629 O O . LEU A 1 211 ? 4.170 5.424 18.844 1.00 92.69 211 LEU A O 1
ATOM 1633 N N . GLN A 1 212 ? 5.030 6.826 17.316 1.00 90.75 212 GLN A N 1
ATOM 1634 C CA . GLN A 1 212 ? 4.731 8.051 18.060 1.00 90.75 212 GLN A CA 1
ATOM 1635 C C . GLN A 1 212 ? 3.227 8.208 18.322 1.00 90.75 212 GLN A C 1
ATOM 1637 O O . GLN A 1 212 ? 2.826 8.478 19.445 1.00 90.75 212 GLN A O 1
ATOM 1642 N N . ARG A 1 213 ? 2.380 8.004 17.307 1.00 88.06 213 ARG A N 1
ATOM 1643 C CA . ARG A 1 213 ? 0.921 8.144 17.453 1.00 88.06 213 ARG A CA 1
ATOM 1644 C C . ARG A 1 213 ? 0.313 7.074 18.352 1.00 88.06 213 ARG A C 1
ATOM 1646 O O . ARG A 1 213 ? -0.715 7.319 18.974 1.00 88.06 213 ARG A O 1
ATOM 1653 N N . CYS A 1 214 ? 0.920 5.893 18.390 1.00 88.19 214 CYS A N 1
ATOM 1654 C CA . CYS A 1 214 ? 0.502 4.836 19.298 1.00 88.19 214 CYS A CA 1
ATOM 1655 C C . CYS A 1 214 ? 0.871 5.173 20.748 1.00 88.19 214 CYS A C 1
ATOM 1657 O O . CYS A 1 214 ? 0.021 5.032 21.621 1.00 88.19 214 CYS A O 1
ATOM 1659 N N . ASP A 1 215 ? 2.076 5.705 20.982 1.00 88.12 215 ASP A N 1
ATOM 1660 C CA . ASP A 1 215 ? 2.515 6.191 22.299 1.00 88.12 215 ASP A CA 1
ATOM 1661 C C . ASP A 1 215 ? 1.642 7.356 22.796 1.00 88.12 215 ASP A C 1
ATOM 1663 O O . ASP A 1 215 ? 1.090 7.289 23.893 1.00 88.12 215 ASP A O 1
ATOM 1667 N N . ASP A 1 216 ? 1.387 8.355 21.940 1.00 86.19 216 ASP A N 1
ATOM 1668 C CA . ASP A 1 216 ? 0.508 9.501 22.233 1.00 86.19 216 ASP A CA 1
ATOM 1669 C C . ASP A 1 216 ? -0.915 9.066 22.638 1.00 86.19 216 ASP A C 1
ATOM 1671 O O . ASP A 1 216 ? -1.623 9.790 23.342 1.00 86.19 216 ASP A O 1
ATOM 1675 N N . ARG A 1 217 ? -1.351 7.887 22.176 1.00 83.38 217 ARG A N 1
ATOM 1676 C CA . ARG A 1 217 ? -2.674 7.316 22.453 1.00 83.38 217 ARG A CA 1
ATOM 1677 C C . ARG A 1 217 ? -2.666 6.155 23.437 1.00 83.38 217 ARG A C 1
ATOM 1679 O O . ARG A 1 217 ? -3.722 5.565 23.653 1.00 83.38 217 ARG A O 1
ATOM 1686 N N . LEU A 1 218 ? -1.514 5.844 24.031 1.00 86.31 218 LEU A N 1
ATOM 1687 C CA . LEU A 1 218 ? -1.351 4.770 25.010 1.00 86.31 218 LEU A CA 1
ATOM 1688 C C . LEU A 1 218 ? -1.852 3.409 24.497 1.00 86.31 218 LEU A C 1
ATOM 1690 O O . LEU A 1 218 ? -2.466 2.643 25.241 1.00 86.31 218 LEU A O 1
ATOM 1694 N N . VAL A 1 219 ? -1.605 3.111 23.218 1.00 86.44 219 VAL A N 1
ATOM 1695 C CA . VAL A 1 219 ? -1.930 1.811 22.619 1.00 86.44 219 VAL A CA 1
ATOM 1696 C C . VAL A 1 219 ? -0.670 1.048 22.240 1.00 86.44 219 VAL A C 1
ATOM 1698 O O . VAL A 1 219 ? 0.276 1.604 21.680 1.00 86.44 219 VAL A O 1
ATOM 1701 N N . ASP A 1 220 ? -0.686 -0.255 22.500 1.00 87.94 220 ASP A N 1
ATOM 1702 C CA . ASP A 1 220 ? 0.393 -1.142 22.087 1.00 87.94 220 ASP A CA 1
ATOM 1703 C C . ASP A 1 220 ? 0.428 -1.269 20.562 1.00 87.94 220 ASP A C 1
ATOM 1705 O O . ASP A 1 220 ? -0.594 -1.472 19.899 1.00 87.94 220 ASP A O 1
ATOM 1709 N N . CYS A 1 221 ? 1.627 -1.176 19.992 1.00 90.50 221 CYS A N 1
ATOM 1710 C CA . CYS A 1 221 ? 1.825 -1.276 18.556 1.00 90.50 221 CYS A CA 1
ATOM 1711 C C . CYS A 1 221 ? 3.130 -1.987 18.207 1.00 90.50 221 CYS A C 1
ATOM 1713 O O . CYS A 1 221 ? 4.110 -1.960 18.951 1.00 90.50 221 CYS A O 1
ATOM 1715 N N . ALA A 1 222 ? 3.141 -2.609 17.033 1.00 92.44 222 ALA A N 1
ATOM 1716 C CA . ALA A 1 222 ? 4.329 -3.198 16.445 1.00 92.44 222 ALA A CA 1
ATOM 1717 C C . ALA A 1 222 ? 4.333 -2.923 14.941 1.00 92.44 222 ALA A C 1
ATOM 1719 O O . ALA A 1 222 ? 3.305 -3.045 14.274 1.00 92.44 222 ALA A O 1
ATOM 1720 N N . VAL A 1 223 ? 5.500 -2.565 14.411 1.00 94.38 223 VAL A N 1
ATOM 1721 C CA . VAL A 1 223 ? 5.728 -2.403 12.973 1.00 94.38 223 VAL A CA 1
ATOM 1722 C C . VAL A 1 223 ? 6.756 -3.443 12.552 1.00 94.38 223 VAL A C 1
ATOM 1724 O O . VAL A 1 223 ? 7.868 -3.466 13.075 1.00 94.38 223 VAL A O 1
ATOM 1727 N N . GLU A 1 224 ? 6.383 -4.309 11.611 1.00 94.31 224 GLU A N 1
ATOM 1728 C CA . GLU A 1 224 ? 7.239 -5.378 11.099 1.00 94.31 224 GLU A CA 1
ATOM 1729 C C . GLU A 1 224 ? 7.425 -5.232 9.587 1.00 94.31 224 GLU A C 1
ATOM 1731 O O . GLU A 1 224 ? 6.457 -5.168 8.823 1.00 94.31 224 GLU A O 1
ATOM 1736 N N . GLN A 1 225 ? 8.680 -5.229 9.135 1.00 93.44 225 GLN A N 1
ATOM 1737 C CA . GLN A 1 225 ? 8.993 -5.266 7.713 1.00 93.44 225 GLN A CA 1
ATOM 1738 C C . GLN A 1 225 ? 8.943 -6.708 7.199 1.00 93.44 225 GLN A C 1
ATOM 1740 O O . GLN A 1 225 ? 9.875 -7.484 7.392 1.00 93.44 225 GLN A O 1
ATOM 1745 N N . LYS A 1 226 ? 7.863 -7.053 6.492 1.00 91.00 226 LYS A N 1
ATOM 1746 C CA . LYS A 1 226 ? 7.671 -8.402 5.931 1.00 91.00 226 LYS A CA 1
ATOM 1747 C C . LYS A 1 226 ? 8.479 -8.665 4.659 1.00 91.00 226 LYS A C 1
ATOM 1749 O O . LYS A 1 226 ? 8.819 -9.808 4.368 1.00 91.00 226 LYS A O 1
ATOM 1754 N N . HIS A 1 227 ? 8.738 -7.629 3.865 1.00 89.50 227 HIS A N 1
ATOM 1755 C CA . HIS A 1 227 ? 9.392 -7.764 2.567 1.00 89.50 227 HIS A CA 1
ATOM 1756 C C . HIS A 1 227 ? 10.200 -6.513 2.205 1.00 89.50 227 HIS A C 1
ATOM 1758 O O . HIS A 1 227 ? 9.827 -5.395 2.562 1.00 89.50 227 HIS A O 1
ATOM 1764 N N . ALA A 1 228 ? 11.296 -6.715 1.473 1.00 89.31 228 ALA A N 1
ATOM 1765 C CA . ALA A 1 228 ? 12.120 -5.661 0.899 1.00 89.31 228 ALA A CA 1
ATOM 1766 C C . ALA A 1 228 ? 12.672 -6.120 -0.457 1.00 89.31 228 ALA A C 1
ATOM 1768 O O . ALA A 1 228 ? 13.230 -7.214 -0.567 1.00 89.31 228 ALA A O 1
ATOM 1769 N N . ALA A 1 229 ? 12.547 -5.269 -1.471 1.00 88.31 229 ALA A N 1
ATOM 1770 C CA . ALA A 1 229 ? 13.128 -5.477 -2.791 1.00 88.31 229 ALA A CA 1
ATOM 1771 C C . ALA A 1 229 ? 13.722 -4.157 -3.289 1.00 88.31 229 ALA A C 1
ATOM 1773 O O . ALA A 1 229 ? 13.060 -3.126 -3.219 1.00 88.31 229 ALA A O 1
ATOM 1774 N N . ALA A 1 230 ? 14.965 -4.196 -3.770 1.00 90.38 230 ALA A N 1
ATOM 1775 C CA . ALA A 1 230 ? 15.653 -3.025 -4.305 1.00 90.38 230 ALA A CA 1
ATOM 1776 C C . ALA A 1 230 ? 15.044 -2.574 -5.641 1.00 90.38 230 ALA A C 1
ATOM 1778 O O . ALA A 1 230 ? 14.610 -3.403 -6.454 1.00 90.38 230 ALA A O 1
ATOM 1779 N N . ALA A 1 231 ? 15.051 -1.265 -5.881 1.00 89.56 231 ALA A N 1
ATOM 1780 C CA . ALA A 1 231 ? 14.692 -0.688 -7.163 1.00 89.56 231 ALA A CA 1
ATOM 1781 C C . ALA A 1 231 ? 15.653 -1.209 -8.238 1.00 89.56 231 ALA A C 1
ATOM 1783 O O . ALA A 1 231 ? 16.865 -1.297 -8.042 1.00 89.56 231 ALA A O 1
ATOM 1784 N N . THR A 1 232 ? 15.103 -1.604 -9.385 1.00 91.44 232 THR A N 1
ATOM 1785 C CA . THR A 1 232 ? 15.894 -2.149 -10.491 1.00 91.44 232 THR A CA 1
ATOM 1786 C C . THR A 1 232 ? 15.821 -1.198 -11.680 1.00 91.44 232 THR A C 1
ATOM 1788 O O . THR A 1 232 ? 14.796 -1.178 -12.367 1.00 91.44 232 THR A O 1
ATOM 1791 N N . PRO A 1 233 ? 16.872 -0.400 -11.940 1.00 91.06 233 PRO A N 1
ATOM 1792 C CA . PRO A 1 233 ? 16.872 0.510 -13.072 1.00 91.06 233 PRO A CA 1
ATOM 1793 C C . PRO A 1 233 ? 16.943 -0.275 -14.385 1.00 91.06 233 PRO A C 1
ATOM 1795 O O . PRO A 1 233 ? 17.720 -1.222 -14.525 1.00 91.06 233 PRO A O 1
ATOM 1798 N N . CYS A 1 234 ? 16.149 0.143 -15.370 1.00 93.19 234 CYS A N 1
ATOM 1799 C CA . CYS A 1 234 ? 16.378 -0.269 -16.751 1.00 93.19 234 CYS A CA 1
ATOM 1800 C C . CYS A 1 234 ? 17.653 0.400 -17.287 1.00 93.19 234 CYS A C 1
ATOM 1802 O O . CYS A 1 234 ? 18.003 1.512 -16.890 1.00 93.19 234 CYS A O 1
ATOM 1804 N N . ASP A 1 235 ? 18.353 -0.270 -18.201 1.00 94.56 235 ASP A N 1
ATOM 1805 C CA . ASP A 1 235 ? 19.549 0.281 -18.838 1.00 94.56 235 ASP A CA 1
ATOM 1806 C C . ASP A 1 235 ? 19.176 1.519 -19.668 1.00 94.56 235 ASP A C 1
ATOM 1808 O O . ASP A 1 235 ? 18.232 1.492 -20.464 1.00 94.56 235 ASP A O 1
ATOM 1812 N N . ALA A 1 236 ? 19.907 2.618 -19.471 1.00 92.56 236 ALA A N 1
ATOM 1813 C CA . ALA A 1 236 ? 19.584 3.909 -20.078 1.00 92.56 236 ALA A CA 1
ATOM 1814 C C . ALA A 1 236 ? 19.656 3.882 -21.615 1.00 92.56 236 ALA A C 1
ATOM 1816 O O . ALA A 1 236 ? 18.833 4.503 -22.292 1.00 92.56 236 ALA A O 1
ATOM 1817 N N . GLU A 1 237 ? 20.601 3.124 -22.179 1.00 92.38 237 GLU A N 1
ATOM 1818 C CA . GLU A 1 237 ? 20.739 2.996 -23.630 1.00 92.38 237 GLU A CA 1
ATOM 1819 C C . GLU A 1 237 ? 19.628 2.110 -24.206 1.00 92.38 237 GLU A C 1
ATOM 1821 O O . GLU A 1 237 ? 19.007 2.483 -25.202 1.00 92.38 237 GLU A O 1
ATOM 1826 N N . LEU A 1 238 ? 19.307 0.981 -23.561 1.00 91.94 238 LEU A N 1
ATOM 1827 C CA . LEU A 1 238 ? 18.158 0.156 -23.960 1.00 91.94 238 LEU A CA 1
ATOM 1828 C C . LEU A 1 238 ? 16.842 0.936 -23.890 1.00 91.94 238 LEU A C 1
ATOM 1830 O O . LEU A 1 238 ? 16.036 0.857 -24.816 1.00 91.94 238 LEU A O 1
ATOM 1834 N N . THR A 1 239 ? 16.647 1.722 -22.831 1.00 92.56 239 THR A N 1
ATOM 1835 C CA . THR A 1 239 ? 15.471 2.584 -22.659 1.00 92.56 239 THR A CA 1
ATOM 1836 C C . THR A 1 239 ? 15.384 3.604 -23.792 1.00 92.56 239 THR A C 1
ATOM 1838 O O . THR A 1 239 ? 14.360 3.687 -24.468 1.00 92.56 239 THR A O 1
ATOM 1841 N N . SER A 1 240 ? 16.489 4.291 -24.095 1.00 91.44 240 SER A N 1
ATOM 1842 C CA . SER A 1 240 ? 16.559 5.261 -25.196 1.00 91.44 240 SER A CA 1
ATOM 1843 C C . SER A 1 240 ? 16.275 4.620 -26.562 1.00 91.44 240 SER A C 1
ATOM 1845 O O . SER A 1 240 ? 15.620 5.215 -27.419 1.00 91.44 240 SER A O 1
ATOM 1847 N N . ARG A 1 241 ? 16.752 3.390 -26.790 1.00 91.56 241 ARG A N 1
ATOM 1848 C CA . ARG A 1 241 ? 16.480 2.617 -28.014 1.00 91.56 241 ARG A CA 1
ATOM 1849 C C . ARG A 1 241 ? 15.005 2.227 -28.125 1.00 91.56 241 ARG A C 1
ATOM 1851 O O . ARG A 1 241 ? 14.413 2.407 -29.189 1.00 91.56 241 ARG A O 1
ATOM 1858 N N . LEU A 1 242 ? 14.401 1.738 -27.042 1.00 92.12 242 LEU A N 1
ATOM 1859 C CA . LEU A 1 242 ? 12.972 1.406 -26.987 1.00 92.12 242 LEU A CA 1
ATOM 1860 C C . LEU A 1 242 ? 12.100 2.641 -27.231 1.00 92.12 242 LEU A C 1
ATOM 1862 O O . LEU A 1 242 ? 11.135 2.582 -27.994 1.00 92.12 242 LEU A O 1
ATOM 1866 N N . GLU A 1 243 ? 12.470 3.778 -26.649 1.00 91.25 243 GLU A N 1
ATOM 1867 C CA . GLU A 1 243 ? 11.781 5.050 -26.847 1.00 91.25 243 GLU A CA 1
ATOM 1868 C C . GLU A 1 243 ? 11.841 5.502 -28.316 1.00 91.25 243 GLU A C 1
ATOM 1870 O O . GLU A 1 243 ? 10.816 5.853 -28.905 1.00 91.25 243 GLU A O 1
ATOM 1875 N N . ARG A 1 244 ? 13.017 5.428 -28.960 1.00 89.88 244 ARG A N 1
ATOM 1876 C CA . ARG A 1 244 ? 13.173 5.729 -30.398 1.00 89.88 244 ARG A CA 1
ATOM 1877 C C . ARG A 1 244 ? 12.316 4.815 -31.275 1.00 89.88 244 ARG A C 1
ATOM 1879 O O . ARG A 1 244 ? 11.630 5.307 -32.175 1.00 89.88 244 ARG A O 1
ATOM 1886 N N . ALA A 1 245 ? 12.322 3.510 -31.010 1.00 90.31 245 ALA A N 1
ATOM 1887 C CA . ALA A 1 245 ? 11.523 2.538 -31.755 1.00 90.31 245 ALA A CA 1
ATOM 1888 C C . ALA A 1 245 ? 10.011 2.778 -31.590 1.00 90.31 245 ALA A C 1
ATOM 1890 O O . ALA A 1 245 ? 9.256 2.751 -32.569 1.00 90.31 245 ALA A O 1
ATOM 1891 N N . THR A 1 246 ? 9.576 3.105 -30.374 1.00 90.25 246 THR A N 1
ATOM 1892 C CA . THR A 1 246 ? 8.178 3.431 -30.060 1.00 90.25 246 THR A CA 1
ATOM 1893 C C . THR A 1 246 ? 7.743 4.723 -30.749 1.00 90.25 246 THR A C 1
ATOM 1895 O O . THR A 1 246 ? 6.722 4.748 -31.440 1.00 90.25 246 THR A O 1
ATOM 1898 N N . ARG A 1 247 ? 8.564 5.777 -30.673 1.00 88.00 247 ARG A N 1
ATOM 1899 C CA . ARG A 1 247 ? 8.322 7.060 -31.349 1.00 88.00 247 ARG A CA 1
ATOM 1900 C C . ARG A 1 247 ? 8.194 6.894 -32.865 1.00 88.00 247 ARG A C 1
ATOM 1902 O O . ARG A 1 247 ? 7.274 7.459 -33.462 1.00 88.00 247 ARG A O 1
ATOM 1909 N N . SER A 1 248 ? 9.086 6.117 -33.485 1.00 86.44 248 SER A N 1
ATOM 1910 C CA . SER A 1 248 ? 9.031 5.810 -34.924 1.00 86.44 248 SER A CA 1
ATOM 1911 C C . SER A 1 248 ? 7.715 5.119 -35.295 1.00 86.44 248 SER A C 1
ATOM 1913 O O . SER A 1 248 ? 7.012 5.538 -36.216 1.00 86.44 248 SER A O 1
ATOM 1915 N N . THR A 1 249 ? 7.321 4.128 -34.494 1.0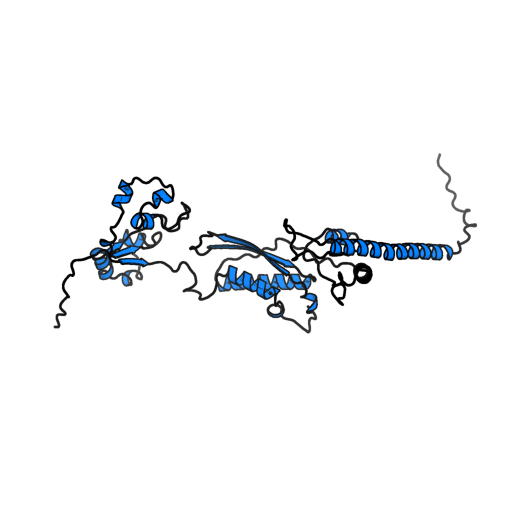0 85.94 249 THR A N 1
ATOM 1916 C CA . THR A 1 249 ? 6.082 3.370 -34.685 1.00 85.94 249 THR A CA 1
ATOM 1917 C C . THR A 1 249 ? 4.854 4.271 -34.627 1.00 85.94 249 THR A C 1
ATOM 1919 O O . THR A 1 249 ? 4.090 4.325 -35.589 1.00 85.94 249 THR A O 1
ATOM 1922 N N . ILE A 1 250 ? 4.705 5.065 -33.565 1.00 83.56 250 ILE A N 1
ATOM 1923 C CA . ILE A 1 250 ? 3.576 5.996 -33.398 1.00 83.56 250 ILE A CA 1
ATOM 1924 C C . ILE A 1 250 ? 3.543 7.035 -34.536 1.00 83.56 250 ILE A C 1
ATOM 1926 O O . ILE A 1 250 ? 2.474 7.399 -35.042 1.00 83.56 250 ILE A O 1
ATOM 1930 N N . SER A 1 251 ? 4.712 7.479 -35.007 1.00 82.50 251 SER A N 1
ATOM 1931 C CA . SER A 1 251 ? 4.836 8.404 -36.145 1.00 82.50 251 SER A CA 1
ATOM 1932 C C . SER A 1 251 ? 4.420 7.780 -37.484 1.00 82.50 251 SER A C 1
ATOM 1934 O O . SER A 1 251 ? 4.038 8.505 -38.403 1.00 82.50 251 SER A O 1
ATOM 1936 N N . SER A 1 252 ? 4.411 6.451 -37.596 1.00 80.25 252 SER A N 1
ATOM 1937 C CA . SER A 1 252 ? 3.938 5.729 -38.787 1.00 80.25 252 SER A CA 1
ATOM 1938 C C . SER A 1 252 ? 2.435 5.403 -38.773 1.00 80.25 252 SER A C 1
ATOM 1940 O O . SER A 1 252 ? 1.856 5.148 -39.826 1.00 80.25 252 SER A O 1
ATOM 1942 N N . MET A 1 253 ? 1.777 5.455 -37.608 1.00 78.81 253 MET A N 1
ATOM 1943 C CA . MET A 1 253 ? 0.350 5.122 -37.468 1.00 78.81 253 MET A CA 1
ATOM 1944 C C . MET A 1 253 ? -0.577 6.187 -38.076 1.00 78.81 253 MET A C 1
ATOM 1946 O O . MET A 1 253 ? -0.187 7.329 -38.291 1.00 78.81 253 MET A O 1
ATOM 1950 N N . ALA A 1 254 ? -1.840 5.856 -38.355 1.00 72.56 254 ALA A N 1
ATOM 1951 C CA . ALA A 1 254 ? -2.798 6.831 -38.880 1.00 72.56 254 ALA A CA 1
ATOM 1952 C C . ALA A 1 254 ? -3.091 7.956 -37.864 1.00 72.56 254 ALA A C 1
ATOM 1954 O O . ALA A 1 254 ? -3.137 7.735 -36.653 1.00 72.56 254 ALA A O 1
ATOM 1955 N N . ALA A 1 255 ? -3.346 9.177 -38.352 1.00 65.94 255 ALA A N 1
ATOM 1956 C CA . ALA A 1 255 ? -3.572 10.354 -37.502 1.00 65.94 255 ALA A CA 1
ATOM 1957 C C . ALA A 1 255 ? -4.750 10.216 -36.516 1.00 65.94 255 ALA A C 1
ATOM 1959 O O . ALA A 1 255 ? -4.723 10.865 -35.480 1.00 65.94 255 ALA A O 1
ATOM 1960 N N . GLY A 1 256 ? -5.738 9.360 -36.807 1.00 61.38 256 GLY A N 1
ATOM 1961 C CA . GLY A 1 256 ? -6.871 9.085 -35.913 1.00 61.38 256 GLY A CA 1
ATOM 1962 C C . GLY A 1 256 ? -6.557 8.161 -34.729 1.00 61.38 256 GLY A C 1
ATOM 1963 O O . GLY A 1 256 ? -7.322 8.139 -33.772 1.00 61.38 256 GLY A O 1
ATOM 1964 N N . VAL A 1 257 ? -5.437 7.428 -34.775 1.00 60.94 257 VAL A N 1
ATOM 1965 C CA . VAL A 1 257 ? -4.971 6.546 -33.684 1.00 60.94 257 VAL A CA 1
ATOM 1966 C C . VAL A 1 257 ? -3.967 7.273 -32.783 1.00 60.94 257 VAL A C 1
ATOM 1968 O O . VAL A 1 257 ? -3.832 6.983 -31.594 1.00 60.94 257 VAL A O 1
ATOM 1971 N N . ARG A 1 258 ? -3.289 8.289 -33.330 1.00 63.03 258 ARG A N 1
ATOM 1972 C CA . ARG A 1 258 ? -2.413 9.182 -32.571 1.00 63.03 258 ARG A CA 1
ATOM 1973 C C . ARG A 1 258 ? -3.238 10.093 -31.665 1.00 63.03 258 ARG A C 1
ATOM 1975 O O . ARG A 1 258 ? -4.071 10.860 -32.143 1.00 63.03 258 ARG A O 1
ATOM 1982 N N . ARG A 1 259 ? -2.926 10.133 -30.367 1.00 56.28 259 ARG A N 1
ATOM 1983 C CA . ARG A 1 259 ? -3.196 11.359 -29.602 1.00 56.28 259 ARG A CA 1
ATOM 1984 C C . ARG A 1 259 ? -2.260 12.447 -30.128 1.00 56.28 259 ARG A C 1
ATOM 1986 O O . ARG A 1 259 ? -1.068 12.203 -30.298 1.00 56.28 259 ARG A O 1
ATOM 1993 N N . ALA A 1 260 ? -2.813 13.611 -30.456 1.00 47.22 260 ALA A N 1
ATOM 1994 C CA . ALA A 1 260 ? -2.063 14.712 -31.045 1.00 47.22 260 ALA A CA 1
ATOM 1995 C C . ALA A 1 260 ? -0.875 15.119 -30.147 1.00 47.22 260 ALA A C 1
ATOM 1997 O O . ALA A 1 260 ? -1.083 15.572 -29.027 1.00 47.22 260 ALA A O 1
ATOM 1998 N N . GLY A 1 261 ? 0.353 14.970 -30.658 1.00 50.75 261 GLY A N 1
ATOM 1999 C CA . GLY A 1 261 ? 1.521 15.746 -30.219 1.00 50.75 261 GLY A CA 1
ATOM 2000 C C . GLY A 1 261 ? 2.218 15.367 -28.905 1.00 50.75 261 GLY A C 1
ATOM 2001 O O . GLY A 1 261 ? 2.795 16.257 -28.293 1.00 50.75 261 GLY A O 1
ATOM 2002 N N . GLY A 1 262 ? 2.196 14.106 -28.460 1.00 57.31 262 GLY A N 1
ATOM 2003 C CA . GLY A 1 262 ? 2.892 13.692 -27.229 1.00 57.31 262 GLY A CA 1
ATOM 2004 C C . GLY A 1 262 ? 4.232 12.984 -27.458 1.00 57.31 262 GLY A C 1
ATOM 2005 O O . GLY A 1 262 ? 4.358 12.168 -28.372 1.00 57.31 262 GLY A O 1
ATOM 2006 N N . GLU A 1 263 ? 5.214 13.258 -26.597 1.00 67.12 263 GLU A N 1
ATOM 2007 C CA . GLU A 1 263 ? 6.407 12.419 -26.418 1.00 67.12 263 GLU A CA 1
ATOM 2008 C C . GLU A 1 263 ? 6.015 11.015 -25.922 1.00 67.12 263 GLU A C 1
ATOM 2010 O O . GLU A 1 263 ? 4.945 10.826 -25.342 1.00 67.12 263 GLU A O 1
ATOM 2015 N N . THR A 1 264 ? 6.860 10.006 -26.170 1.00 79.19 264 THR A N 1
ATOM 2016 C CA . THR A 1 264 ? 6.661 8.671 -25.579 1.00 79.19 264 THR A CA 1
ATOM 2017 C C . THR A 1 264 ? 7.027 8.757 -24.097 1.00 79.19 264 THR A C 1
ATOM 2019 O O . THR A 1 264 ? 8.190 9.028 -23.808 1.00 79.19 264 THR A O 1
ATOM 2022 N N . PRO A 1 265 ? 6.079 8.573 -23.162 1.00 83.81 265 PRO A N 1
ATOM 2023 C CA . PRO A 1 265 ? 6.372 8.734 -21.746 1.00 83.81 265 PRO A CA 1
ATOM 2024 C C . PRO A 1 265 ? 7.291 7.612 -21.257 1.00 83.81 265 PRO A C 1
ATOM 2026 O O . PRO A 1 265 ? 7.105 6.447 -21.611 1.00 83.81 265 PRO A O 1
ATOM 2029 N N . VAL A 1 266 ? 8.239 7.970 -20.395 1.00 84.12 266 VAL A N 1
ATOM 2030 C CA . VAL A 1 266 ? 9.014 7.025 -19.588 1.00 84.12 266 VAL A CA 1
ATOM 2031 C C . VAL A 1 266 ? 8.377 6.979 -18.206 1.00 84.12 266 VAL A C 1
ATOM 2033 O O . VAL A 1 266 ? 8.084 8.017 -17.617 1.00 84.12 266 VAL A O 1
ATOM 2036 N N . LEU A 1 267 ? 8.109 5.776 -17.710 1.00 85.50 267 LEU A N 1
ATOM 2037 C CA . LEU A 1 267 ? 7.408 5.562 -16.448 1.00 85.50 267 LEU A CA 1
ATOM 2038 C C . LEU A 1 267 ? 8.046 4.429 -15.647 1.00 85.50 267 LEU A C 1
ATOM 2040 O O . LEU A 1 267 ? 8.600 3.485 -16.209 1.00 85.50 267 LEU A O 1
ATOM 2044 N N . MET A 1 268 ? 7.922 4.522 -14.323 1.00 85.12 268 MET A N 1
ATOM 2045 C CA . MET A 1 268 ? 8.260 3.438 -13.408 1.00 85.12 268 MET A CA 1
ATOM 2046 C C . MET A 1 268 ? 7.252 2.293 -13.548 1.00 85.12 268 MET A C 1
ATOM 2048 O O . MET A 1 268 ? 6.040 2.521 -13.593 1.00 85.12 268 MET A O 1
ATOM 2052 N N . SER A 1 269 ? 7.741 1.052 -13.526 1.00 86.94 269 SER A N 1
ATOM 2053 C CA . SER A 1 269 ? 6.871 -0.092 -13.268 1.00 86.94 269 SER A CA 1
ATOM 2054 C C . SER A 1 269 ? 6.440 -0.102 -11.806 1.00 86.94 269 SER A C 1
ATOM 2056 O O . SER A 1 269 ? 7.270 -0.266 -10.914 1.00 86.94 269 SER A O 1
ATOM 2058 N N . GLY A 1 270 ? 5.136 0.018 -11.560 1.00 79.06 270 GLY A N 1
ATOM 2059 C CA . GLY A 1 270 ? 4.587 -0.152 -10.221 1.00 79.06 270 GLY A CA 1
ATOM 2060 C C . GLY A 1 270 ? 4.794 -1.569 -9.693 1.00 79.06 270 GLY A C 1
ATOM 2061 O O . GLY A 1 270 ? 5.042 -1.722 -8.506 1.00 79.06 270 GLY A O 1
ATOM 2062 N N . ALA A 1 271 ? 4.712 -2.597 -10.544 1.00 78.50 271 ALA A N 1
ATOM 2063 C CA . ALA A 1 271 ? 4.787 -4.010 -10.169 1.00 78.50 271 ALA A CA 1
ATOM 2064 C C . ALA A 1 271 ? 6.170 -4.633 -10.407 1.00 78.50 271 ALA A C 1
ATOM 2066 O O . ALA A 1 271 ? 6.954 -4.165 -11.236 1.00 78.50 271 ALA A O 1
ATOM 2067 N N . GLY A 1 272 ? 6.444 -5.722 -9.681 1.00 79.56 272 GLY A N 1
ATOM 2068 C CA . GLY A 1 272 ? 7.604 -6.564 -9.941 1.00 79.56 272 GLY A CA 1
ATOM 2069 C C . GLY A 1 272 ? 7.388 -7.458 -11.162 1.00 79.56 272 GLY A C 1
ATOM 2070 O O . GLY A 1 272 ? 6.312 -8.026 -11.336 1.00 79.56 272 GLY A O 1
ATOM 2071 N N . HIS A 1 273 ? 8.423 -7.596 -11.990 1.00 86.25 273 HIS A N 1
ATOM 2072 C CA . HIS A 1 273 ? 8.428 -8.428 -13.196 1.00 86.25 273 HIS A CA 1
ATOM 2073 C C . HIS A 1 273 ? 9.711 -9.258 -13.268 1.00 86.25 273 HIS A C 1
ATOM 2075 O O . HIS A 1 273 ? 10.704 -8.922 -12.620 1.00 86.25 273 HIS A O 1
ATOM 2081 N N . ASP A 1 274 ? 9.737 -10.276 -14.131 1.00 85.94 274 ASP A N 1
ATOM 2082 C CA . ASP A 1 274 ? 10.926 -11.111 -14.367 1.00 85.94 274 ASP A CA 1
ATOM 2083 C C . ASP A 1 274 ? 12.171 -10.289 -14.732 1.00 85.94 274 ASP A C 1
ATOM 2085 O O . ASP A 1 274 ? 13.296 -10.676 -14.412 1.00 85.94 274 ASP A O 1
ATOM 2089 N N . ALA A 1 275 ? 11.979 -9.107 -15.330 1.00 87.38 275 ALA A N 1
ATOM 2090 C CA . ALA A 1 275 ? 13.037 -8.138 -15.598 1.00 87.38 275 ALA A CA 1
ATOM 2091 C C . ALA A 1 275 ? 13.889 -7.817 -14.352 1.00 87.38 275 ALA A C 1
ATOM 2093 O O . ALA A 1 275 ? 15.102 -7.674 -14.474 1.00 87.38 275 ALA A O 1
ATOM 2094 N N . MET A 1 276 ? 13.299 -7.784 -13.151 1.00 89.12 276 MET A N 1
ATOM 2095 C CA . MET A 1 276 ? 14.038 -7.555 -11.902 1.00 89.12 276 MET A CA 1
ATOM 2096 C C . MET A 1 276 ? 15.034 -8.680 -11.597 1.00 89.12 276 MET A C 1
ATOM 2098 O O . MET A 1 276 ? 16.145 -8.432 -11.132 1.00 89.12 276 MET A O 1
ATOM 2102 N N . ALA A 1 277 ? 14.658 -9.930 -11.876 1.00 86.12 277 ALA A N 1
ATOM 2103 C CA . ALA A 1 277 ? 15.560 -11.066 -11.732 1.00 86.12 277 ALA A CA 1
ATOM 2104 C C . ALA A 1 277 ? 16.617 -11.069 -12.847 1.00 86.12 277 ALA A C 1
ATOM 2106 O O . ALA A 1 277 ? 17.808 -11.233 -12.573 1.00 86.12 277 ALA A O 1
ATOM 2107 N N . MET A 1 278 ? 16.194 -10.823 -14.092 1.00 90.62 278 MET A N 1
ATOM 2108 C CA . MET A 1 278 ? 17.068 -10.793 -15.269 1.00 90.62 278 MET A CA 1
ATOM 2109 C C . MET A 1 278 ? 18.111 -9.672 -15.223 1.00 90.62 278 MET A C 1
ATOM 2111 O O . MET A 1 278 ? 19.198 -9.846 -15.771 1.00 90.62 278 MET A O 1
ATOM 2115 N N . ALA A 1 279 ? 17.840 -8.575 -14.511 1.00 91.25 279 ALA A N 1
ATOM 2116 C CA . ALA A 1 279 ? 18.794 -7.487 -14.292 1.00 91.25 279 ALA A CA 1
ATOM 2117 C C . ALA A 1 279 ? 20.075 -7.928 -13.565 1.00 91.25 279 ALA A C 1
ATOM 2119 O O . ALA A 1 279 ? 21.112 -7.281 -13.684 1.00 91.25 279 ALA A O 1
ATOM 2120 N N . ARG A 1 280 ? 20.038 -9.056 -12.839 1.00 88.69 280 ARG A N 1
ATOM 2121 C CA . ARG A 1 280 ? 21.241 -9.658 -12.237 1.00 88.69 280 ARG A CA 1
ATOM 2122 C C . ARG A 1 280 ? 22.154 -10.318 -13.271 1.00 88.69 280 ARG A C 1
ATOM 2124 O O . ARG A 1 280 ? 23.324 -10.544 -12.980 1.00 88.69 280 ARG A O 1
ATOM 2131 N N . LEU A 1 281 ? 21.614 -10.663 -14.439 1.00 89.75 281 LEU A N 1
ATOM 2132 C CA . LEU A 1 281 ? 22.322 -11.357 -15.512 1.00 89.75 281 LEU A CA 1
ATOM 2133 C C . LEU A 1 281 ? 22.734 -10.410 -16.643 1.00 89.75 281 LEU A C 1
ATOM 2135 O O . LEU A 1 281 ? 23.816 -10.565 -17.201 1.00 89.75 281 LEU A O 1
ATOM 2139 N N . THR A 1 282 ? 21.872 -9.465 -17.022 1.00 91.38 282 THR A N 1
ATOM 2140 C CA . THR A 1 282 ? 22.093 -8.606 -18.191 1.00 91.38 282 THR A CA 1
ATOM 2141 C C . THR A 1 282 ? 21.348 -7.275 -18.081 1.00 91.38 282 THR A C 1
ATOM 2143 O O . THR A 1 282 ? 20.542 -7.064 -17.179 1.00 91.38 282 THR A O 1
ATOM 2146 N N . LYS A 1 283 ? 21.610 -6.376 -19.032 1.00 92.50 283 LYS A N 1
ATOM 2147 C CA . LYS A 1 283 ? 20.865 -5.129 -19.218 1.00 92.50 283 LYS A CA 1
ATOM 2148 C C . LYS A 1 283 ? 19.399 -5.437 -19.514 1.00 92.50 283 LYS A C 1
ATOM 2150 O O . LYS A 1 283 ? 19.101 -6.279 -20.360 1.00 92.50 283 LYS A O 1
ATOM 2155 N N . VAL A 1 284 ? 18.493 -4.716 -18.864 1.00 92.94 284 VAL A N 1
ATOM 2156 C CA . VAL A 1 284 ? 17.047 -4.871 -19.058 1.00 92.94 284 VAL A CA 1
ATOM 2157 C C . VAL A 1 284 ? 16.414 -3.565 -19.516 1.00 92.94 284 VAL A C 1
ATOM 2159 O O . VAL A 1 284 ? 16.875 -2.481 -19.171 1.00 92.94 284 VAL A O 1
ATOM 2162 N N . GLY A 1 285 ? 15.356 -3.685 -20.306 1.00 92.44 285 GLY A N 1
ATOM 2163 C CA . GLY A 1 285 ? 14.472 -2.599 -20.703 1.00 92.44 285 GLY A CA 1
ATOM 2164 C C . GLY A 1 285 ? 13.060 -3.156 -20.817 1.00 92.44 285 GLY A C 1
ATOM 2165 O O . GLY A 1 285 ? 12.885 -4.343 -21.100 1.00 92.44 285 GLY A O 1
ATOM 2166 N N . MET A 1 286 ? 12.056 -2.323 -20.569 1.00 93.38 286 MET A N 1
ATOM 2167 C CA . MET A 1 286 ? 10.653 -2.727 -20.625 1.00 93.38 286 MET A CA 1
ATOM 2168 C C . MET A 1 286 ? 9.875 -1.808 -21.561 1.00 93.38 286 MET A C 1
ATOM 2170 O O . MET A 1 286 ? 10.120 -0.606 -21.614 1.00 93.38 286 MET A O 1
ATOM 2174 N N . LEU A 1 287 ? 8.923 -2.390 -22.288 1.00 91.38 287 LEU A N 1
ATOM 2175 C CA . LEU A 1 287 ? 7.963 -1.675 -23.119 1.00 91.38 287 LEU A CA 1
ATOM 2176 C C . LEU A 1 287 ? 6.566 -1.954 -22.572 1.00 91.38 287 LEU A C 1
ATOM 2178 O O . LEU A 1 287 ? 6.182 -3.113 -22.426 1.00 91.38 287 LEU A O 1
ATOM 2182 N N . PHE A 1 288 ? 5.820 -0.900 -22.255 1.00 91.69 288 PHE A N 1
ATOM 2183 C CA . PHE A 1 288 ? 4.469 -1.022 -21.714 1.00 91.69 288 PHE A CA 1
ATOM 2184 C C . PHE A 1 288 ? 3.412 -0.818 -22.791 1.00 91.69 288 PHE A C 1
ATOM 2186 O O . PHE A 1 288 ? 3.572 -0.011 -23.707 1.00 91.69 288 PHE A O 1
ATOM 2193 N N . VAL A 1 289 ? 2.302 -1.534 -22.629 1.00 89.12 289 VAL A N 1
ATOM 2194 C CA . VAL A 1 289 ? 1.094 -1.386 -23.441 1.00 89.12 289 VAL A CA 1
ATOM 2195 C C . VAL A 1 289 ? 0.029 -0.717 -22.589 1.00 89.12 289 VAL A C 1
ATOM 2197 O O . VAL A 1 289 ? -0.133 -1.034 -21.410 1.00 89.12 289 VAL A O 1
ATOM 2200 N N . ARG A 1 290 ? -0.705 0.228 -23.175 1.00 87.94 290 ARG A N 1
ATOM 2201 C CA . ARG A 1 290 ? -1.806 0.890 -22.480 1.00 87.94 290 ARG A CA 1
ATOM 2202 C C . ARG A 1 290 ? -2.914 -0.124 -22.172 1.00 87.94 290 ARG A C 1
ATOM 2204 O O . ARG A 1 290 ? -3.415 -0.789 -23.072 1.00 87.94 290 ARG A O 1
ATOM 2211 N N . CYS A 1 291 ? -3.331 -0.172 -20.909 1.00 86.56 291 CYS A N 1
ATOM 2212 C CA . CYS A 1 291 ? -4.472 -0.956 -20.438 1.00 86.56 291 CYS A CA 1
ATOM 2213 C C . CYS A 1 291 ? -5.639 -0.028 -20.065 1.00 86.56 291 CYS A C 1
ATOM 2215 O O . CYS A 1 291 ? -5.437 1.061 -19.509 1.00 86.56 291 CYS A O 1
ATOM 2217 N N . ARG A 1 292 ? -6.875 -0.437 -20.367 1.00 83.00 292 ARG A N 1
ATOM 2218 C CA . ARG A 1 292 ? -8.080 0.338 -20.054 1.00 83.00 292 ARG A CA 1
ATOM 2219 C C . ARG A 1 292 ? -8.236 0.500 -18.541 1.00 83.00 292 ARG A C 1
ATOM 2221 O O . ARG A 1 292 ? -8.359 -0.467 -17.803 1.00 83.00 292 ARG A O 1
ATOM 2228 N N . GLY A 1 293 ? -8.255 1.751 -18.080 1.00 81.75 293 GLY A N 1
ATOM 2229 C CA . GLY A 1 293 ? -8.429 2.078 -16.661 1.00 81.75 293 GLY A CA 1
ATOM 2230 C C . GLY A 1 293 ? -7.285 1.617 -15.750 1.00 81.75 293 GLY A C 1
ATOM 2231 O O . GLY A 1 293 ? -7.420 1.740 -14.541 1.00 81.75 293 GLY A O 1
ATOM 2232 N N . GLY A 1 294 ? -6.185 1.088 -16.305 1.00 81.81 294 GLY A N 1
ATOM 2233 C CA . GLY A 1 294 ? -5.089 0.516 -15.516 1.00 81.81 294 GLY A CA 1
ATOM 2234 C C . GLY A 1 294 ? -5.482 -0.728 -14.711 1.00 81.81 294 GLY A C 1
ATOM 2235 O O . GLY A 1 294 ? -4.769 -1.090 -13.780 1.00 81.81 294 GLY A O 1
ATOM 2236 N N . VAL A 1 295 ? -6.611 -1.364 -15.041 1.00 79.00 295 VAL A N 1
ATOM 2237 C CA . VAL A 1 295 ? -7.096 -2.561 -14.348 1.00 79.00 295 VAL A CA 1
ATOM 2238 C C . VAL A 1 295 ? -6.200 -3.745 -14.702 1.00 79.00 295 VAL A C 1
ATOM 2240 O O . VAL A 1 295 ? -5.924 -3.980 -15.875 1.00 79.00 295 VAL A O 1
ATOM 2243 N N . SER A 1 296 ? -5.762 -4.500 -13.696 1.00 81.31 296 SER A N 1
ATOM 2244 C CA . SER A 1 296 ? -5.000 -5.737 -13.875 1.00 81.31 296 SER A CA 1
ATOM 2245 C C . SER A 1 296 ? -5.349 -6.757 -12.787 1.00 81.31 296 SER A C 1
ATOM 2247 O O . SER A 1 296 ? -5.954 -6.387 -11.779 1.00 81.31 296 SER A O 1
ATOM 2249 N N . HIS A 1 297 ? -5.024 -8.038 -12.998 1.00 80.44 297 HIS A N 1
ATOM 2250 C CA . HIS A 1 297 ? -5.422 -9.159 -12.124 1.00 80.44 297 HIS A CA 1
ATOM 2251 C C . HIS A 1 297 ? -6.946 -9.276 -11.931 1.00 80.44 297 HIS A C 1
ATOM 2253 O O . HIS A 1 297 ? -7.433 -9.748 -10.904 1.00 80.44 297 HIS A O 1
ATOM 2259 N N . SER A 1 298 ? -7.708 -8.859 -12.941 1.00 88.06 298 SER A N 1
ATOM 2260 C CA . SER A 1 298 ? -9.169 -8.889 -12.966 1.00 88.06 298 SER A CA 1
ATOM 2261 C C . SER A 1 298 ? -9.645 -9.398 -14.328 1.00 88.06 298 SER A C 1
ATOM 2263 O O . SER A 1 298 ? -8.998 -9.101 -15.331 1.00 88.06 298 SER A O 1
ATOM 2265 N N . PRO A 1 299 ? -10.792 -10.096 -14.414 1.00 89.81 299 PRO A N 1
ATOM 2266 C CA . PRO A 1 299 ? -11.417 -10.431 -15.696 1.00 89.81 299 PRO A CA 1
ATOM 2267 C C . PRO A 1 299 ? -11.726 -9.217 -16.590 1.00 89.81 299 PRO A C 1
ATOM 2269 O O . PRO A 1 299 ? -11.961 -9.383 -17.782 1.00 89.81 299 PRO A O 1
ATOM 2272 N N . GLU A 1 300 ? -11.751 -8.008 -16.022 1.00 89.44 300 GLU A N 1
ATOM 2273 C CA . GLU A 1 300 ? -11.962 -6.745 -16.744 1.00 89.44 300 GLU A CA 1
ATOM 2274 C C . GLU A 1 300 ? -10.675 -6.162 -17.360 1.00 89.44 300 GLU A C 1
ATOM 2276 O O . GLU A 1 300 ? -10.733 -5.159 -18.081 1.00 89.44 300 GLU A O 1
ATOM 2281 N N . GLU A 1 301 ? -9.516 -6.774 -17.087 1.00 87.38 301 GLU A N 1
ATOM 2282 C CA . GLU A 1 301 ? -8.242 -6.419 -17.714 1.00 87.38 301 GLU A CA 1
ATOM 2283 C C . GLU A 1 301 ? -8.390 -6.449 -19.241 1.00 87.38 301 GLU A C 1
ATOM 2285 O O . GLU A 1 301 ? -8.846 -7.431 -19.830 1.00 87.38 301 GLU A O 1
ATOM 2290 N N . SER A 1 302 ? -8.053 -5.336 -19.897 1.00 91.25 302 SER A N 1
ATOM 2291 C CA . SER A 1 302 ? -8.249 -5.204 -21.339 1.00 91.25 302 SER A CA 1
ATOM 2292 C C . SER A 1 302 ? -7.271 -4.231 -21.987 1.00 91.25 302 SER A C 1
ATOM 2294 O O . SER A 1 302 ? -7.006 -3.130 -21.497 1.00 91.25 302 SER A O 1
ATOM 2296 N N . VAL A 1 303 ? -6.781 -4.641 -23.153 1.00 90.44 303 VAL A N 1
ATOM 2297 C CA . VAL A 1 303 ? -5.942 -3.850 -24.058 1.00 90.44 303 VAL A CA 1
ATOM 2298 C C . VAL A 1 303 ? -6.663 -3.687 -25.394 1.00 90.44 303 VAL A C 1
ATOM 2300 O O . VAL A 1 303 ? -7.481 -4.525 -25.767 1.00 90.44 303 VAL A O 1
ATOM 2303 N N . MET A 1 304 ? -6.387 -2.593 -26.103 1.00 86.31 304 MET A N 1
ATOM 2304 C CA . MET A 1 304 ? -6.946 -2.360 -27.437 1.00 86.31 304 MET A CA 1
ATOM 2305 C C . MET A 1 304 ? -6.058 -2.995 -28.509 1.00 86.31 304 MET A C 1
ATOM 2307 O O . MET A 1 304 ? -4.833 -2.933 -28.402 1.00 86.31 304 MET A O 1
ATOM 2311 N N . ASP A 1 305 ? -6.661 -3.510 -29.581 1.00 88.25 305 ASP A N 1
ATOM 2312 C CA . ASP A 1 305 ? -5.931 -4.117 -30.705 1.00 88.25 305 ASP A CA 1
ATOM 2313 C C . ASP A 1 305 ? -4.870 -3.172 -31.294 1.00 88.25 305 ASP A C 1
ATOM 2315 O O . ASP A 1 305 ? -3.741 -3.588 -31.546 1.00 88.25 305 ASP A O 1
ATOM 2319 N N . ASP A 1 306 ? -5.195 -1.882 -31.434 1.00 84.31 306 ASP A N 1
ATOM 2320 C CA . ASP A 1 306 ? -4.258 -0.855 -31.910 1.00 84.31 306 ASP A CA 1
ATOM 2321 C C . ASP A 1 306 ? -3.048 -0.678 -30.977 1.00 84.31 306 ASP A C 1
ATOM 2323 O O . ASP A 1 306 ? -1.935 -0.443 -31.451 1.00 84.31 306 ASP A O 1
ATOM 2327 N N . ASP A 1 307 ? -3.246 -0.801 -29.658 1.00 85.38 307 ASP A N 1
ATOM 2328 C CA . ASP A 1 307 ? -2.174 -0.673 -28.663 1.00 85.38 307 ASP A CA 1
ATOM 2329 C C . ASP A 1 307 ? -1.251 -1.905 -28.704 1.00 85.38 307 ASP A C 1
ATOM 2331 O O . ASP A 1 307 ? -0.027 -1.768 -28.645 1.00 85.38 307 ASP A O 1
ATOM 2335 N N . VAL A 1 308 ? -1.820 -3.104 -28.883 1.00 86.50 308 VAL A N 1
ATOM 2336 C CA . VAL A 1 308 ? -1.057 -4.352 -29.068 1.00 86.50 308 VAL A CA 1
ATOM 2337 C C . VAL A 1 308 ? -0.276 -4.324 -30.383 1.00 86.50 308 VAL A C 1
ATOM 2339 O O . VAL A 1 308 ? 0.911 -4.655 -30.405 1.00 86.50 308 VAL A O 1
ATOM 2342 N N . TRP A 1 309 ? -0.913 -3.886 -31.472 1.00 85.69 309 TRP A N 1
ATOM 2343 C CA . TRP A 1 309 ? -0.265 -3.712 -32.771 1.00 85.69 309 TRP A CA 1
ATOM 2344 C C . TRP A 1 309 ? 0.904 -2.726 -32.690 1.00 85.69 309 TRP A C 1
ATOM 2346 O O . TRP A 1 309 ? 2.004 -3.031 -33.156 1.00 85.69 309 TRP A O 1
ATOM 2356 N N . ALA A 1 310 ? 0.696 -1.568 -32.054 1.00 85.06 310 ALA A N 1
ATOM 2357 C CA . ALA A 1 310 ? 1.741 -0.568 -31.859 1.00 85.06 310 ALA A CA 1
ATOM 2358 C C . ALA A 1 310 ? 2.919 -1.122 -31.045 1.00 85.06 310 ALA A C 1
ATOM 2360 O O . ALA A 1 310 ? 4.071 -0.909 -31.417 1.00 85.06 310 ALA A O 1
ATOM 2361 N N . ALA A 1 311 ? 2.651 -1.870 -29.974 1.00 87.62 311 ALA A N 1
ATOM 2362 C CA . ALA A 1 311 ? 3.697 -2.487 -29.164 1.00 87.62 311 ALA A CA 1
ATOM 2363 C C . ALA A 1 311 ? 4.495 -3.543 -29.946 1.00 87.62 311 ALA A C 1
ATOM 2365 O O . ALA A 1 311 ? 5.725 -3.550 -29.899 1.00 87.62 311 ALA A O 1
ATOM 2366 N N . GLY A 1 312 ? 3.809 -4.393 -30.717 1.00 86.50 312 GLY A N 1
ATOM 2367 C CA . GLY A 1 312 ? 4.449 -5.390 -31.575 1.00 86.50 312 GLY A CA 1
ATOM 2368 C C . GLY A 1 312 ? 5.340 -4.754 -32.643 1.00 86.50 312 GLY A C 1
ATOM 2369 O O . GLY A 1 312 ? 6.497 -5.144 -32.799 1.00 86.50 312 GLY A O 1
ATOM 2370 N N . LEU A 1 313 ? 4.844 -3.725 -33.334 1.00 88.12 313 LEU A N 1
ATOM 2371 C CA . LEU A 1 313 ? 5.619 -3.006 -34.348 1.00 88.12 313 LEU A CA 1
ATOM 2372 C C . LEU A 1 313 ? 6.793 -2.221 -33.735 1.00 88.12 313 LEU A C 1
ATOM 2374 O O . LEU A 1 313 ? 7.874 -2.182 -34.321 1.00 88.12 313 LEU A O 1
ATOM 2378 N N . ALA A 1 314 ? 6.628 -1.658 -32.535 1.00 88.62 314 ALA A N 1
ATOM 2379 C CA . ALA A 1 314 ? 7.722 -1.031 -31.795 1.00 88.62 314 ALA A CA 1
ATOM 2380 C C . ALA A 1 314 ? 8.819 -2.037 -31.432 1.00 88.62 314 ALA A C 1
ATOM 2382 O O . ALA A 1 314 ? 10.000 -1.720 -31.573 1.00 88.62 314 ALA A O 1
ATOM 2383 N N . LEU A 1 315 ? 8.451 -3.259 -31.040 1.00 88.94 315 LEU A N 1
ATOM 2384 C CA . LEU A 1 315 ? 9.413 -4.323 -30.759 1.00 88.94 315 LEU A CA 1
ATOM 2385 C C . LEU A 1 315 ? 10.174 -4.762 -32.020 1.00 88.94 315 LEU A C 1
ATOM 2387 O O . LEU A 1 315 ? 11.390 -4.933 -31.959 1.00 88.94 315 LEU A O 1
ATOM 2391 N N . VAL A 1 316 ? 9.495 -4.885 -33.165 1.00 88.06 316 VAL A N 1
ATOM 2392 C CA . VAL A 1 316 ? 10.147 -5.179 -34.457 1.00 88.06 316 VAL A CA 1
ATOM 2393 C C . VAL A 1 316 ? 11.135 -4.074 -34.827 1.00 88.06 316 VAL A C 1
ATOM 2395 O O . VAL A 1 316 ? 12.306 -4.354 -35.064 1.00 88.06 316 VAL A O 1
ATOM 2398 N N . ASN A 1 317 ? 10.704 -2.810 -34.773 1.00 86.50 317 ASN A N 1
ATOM 2399 C CA . ASN A 1 317 ? 11.569 -1.661 -35.050 1.00 86.50 317 ASN A CA 1
ATOM 2400 C C . ASN A 1 317 ? 12.781 -1.606 -34.112 1.00 86.50 317 ASN A C 1
ATOM 2402 O O . ASN A 1 317 ? 13.877 -1.241 -34.536 1.00 86.50 317 ASN A O 1
ATOM 2406 N N . PHE A 1 318 ? 12.598 -1.967 -32.840 1.00 88.81 318 PHE A N 1
ATOM 2407 C CA . PHE A 1 318 ? 13.693 -2.081 -31.887 1.00 88.81 318 PHE A CA 1
ATOM 2408 C C . PHE A 1 318 ? 14.674 -3.178 -32.315 1.00 88.81 318 PHE A C 1
ATOM 2410 O O . PHE A 1 318 ? 15.873 -2.916 -32.385 1.00 88.81 318 PHE A O 1
ATOM 2417 N N . ILE A 1 319 ? 14.194 -4.379 -32.643 1.00 87.31 319 ILE A N 1
ATOM 2418 C CA . ILE A 1 319 ? 15.051 -5.487 -33.090 1.00 87.31 319 ILE A CA 1
ATOM 2419 C C . ILE A 1 319 ? 15.837 -5.092 -34.343 1.00 87.31 319 ILE A C 1
ATOM 2421 O O . ILE A 1 319 ? 17.054 -5.256 -34.353 1.00 87.31 319 ILE A O 1
ATOM 2425 N N . ASP A 1 320 ? 15.186 -4.509 -35.350 1.00 84.56 320 ASP A N 1
ATOM 2426 C CA . ASP A 1 320 ? 15.834 -4.115 -36.606 1.00 84.56 320 ASP A CA 1
ATOM 2427 C C . ASP A 1 320 ? 16.946 -3.080 -36.379 1.00 84.56 320 ASP A C 1
ATOM 2429 O O . ASP A 1 320 ? 18.056 -3.227 -36.892 1.00 84.56 320 ASP A O 1
ATOM 2433 N N . GLN A 1 321 ? 16.691 -2.067 -35.544 1.00 79.56 321 GLN A N 1
ATOM 2434 C CA . GLN A 1 321 ? 17.690 -1.049 -35.189 1.00 79.56 321 GLN A CA 1
ATOM 2435 C C . GLN A 1 321 ? 18.896 -1.646 -34.447 1.00 79.56 321 GLN A C 1
ATOM 2437 O O . GLN A 1 321 ? 20.020 -1.188 -34.630 1.00 79.56 321 GLN A O 1
ATOM 2442 N N . ASN A 1 322 ? 18.683 -2.679 -33.630 1.00 75.62 322 ASN A N 1
ATOM 2443 C CA . ASN A 1 322 ? 19.743 -3.320 -32.848 1.00 75.62 322 ASN A CA 1
ATOM 2444 C C . ASN A 1 322 ? 20.479 -4.433 -33.617 1.00 75.62 322 ASN A C 1
ATOM 2446 O O . ASN A 1 322 ? 21.648 -4.701 -33.340 1.00 75.62 322 ASN A O 1
ATOM 2450 N N . ALA A 1 323 ? 19.829 -5.075 -34.590 1.00 68.06 323 ALA A N 1
ATOM 2451 C CA . ALA A 1 323 ? 20.441 -6.092 -35.443 1.00 68.06 323 ALA A CA 1
ATOM 2452 C C . ALA A 1 323 ? 21.484 -5.482 -36.395 1.00 68.06 323 ALA A C 1
ATOM 2454 O O . ALA A 1 323 ? 22.530 -6.088 -36.638 1.00 68.06 323 ALA A O 1
ATOM 2455 N N . VAL A 1 324 ? 21.234 -4.262 -36.889 1.00 57.06 324 VAL A N 1
ATOM 2456 C CA . VAL A 1 324 ? 22.184 -3.507 -37.724 1.00 57.06 324 VAL A CA 1
ATOM 2457 C C . VAL A 1 324 ? 23.430 -3.106 -36.925 1.00 57.06 324 VAL A C 1
ATOM 2459 O O . VAL A 1 324 ? 24.544 -3.248 -37.429 1.00 57.06 324 VAL A O 1
ATOM 2462 N N . ASP A 1 325 ? 23.266 -2.697 -35.664 1.00 56.31 325 ASP A N 1
ATOM 2463 C CA . ASP A 1 325 ? 24.381 -2.380 -34.759 1.00 56.31 325 ASP A CA 1
ATOM 2464 C C . ASP A 1 325 ? 25.245 -3.611 -34.451 1.00 56.31 325 ASP A C 1
ATOM 2466 O O . ASP A 1 325 ? 26.473 -3.524 -34.463 1.00 56.31 325 ASP A O 1
ATOM 2470 N N . ALA A 1 326 ? 24.623 -4.769 -34.205 1.00 56.59 326 ALA A N 1
ATOM 2471 C CA . ALA A 1 326 ? 25.345 -6.015 -33.956 1.00 56.59 326 ALA A CA 1
ATOM 2472 C C . ALA A 1 326 ? 26.162 -6.448 -35.184 1.00 56.59 326 ALA A C 1
ATOM 2474 O O . ALA A 1 326 ? 27.332 -6.798 -35.043 1.00 56.59 326 ALA A O 1
ATOM 2475 N N . ALA A 1 327 ? 25.579 -6.350 -36.386 1.00 55.22 327 ALA A N 1
ATOM 2476 C CA . ALA A 1 327 ? 26.270 -6.637 -37.642 1.00 55.22 327 ALA A CA 1
ATOM 2477 C C . ALA A 1 327 ? 27.448 -5.673 -37.892 1.00 55.22 327 ALA A C 1
ATOM 2479 O O . ALA A 1 327 ? 28.534 -6.113 -38.282 1.00 55.22 327 ALA A O 1
ATOM 2480 N N . ALA A 1 328 ? 27.267 -4.376 -37.615 1.00 54.31 328 ALA A N 1
ATOM 2481 C CA . ALA A 1 328 ? 28.316 -3.361 -37.724 1.00 54.31 328 ALA A CA 1
ATOM 2482 C C . ALA A 1 328 ? 29.442 -3.551 -36.689 1.00 54.31 328 ALA A C 1
ATOM 2484 O O . ALA A 1 328 ? 30.614 -3.391 -37.029 1.00 54.31 328 ALA A O 1
ATOM 2485 N N . ALA A 1 329 ? 29.116 -3.954 -35.455 1.00 56.56 329 ALA A N 1
ATOM 2486 C CA . ALA A 1 329 ? 30.098 -4.274 -34.418 1.00 56.56 329 ALA A CA 1
ATOM 2487 C C . ALA A 1 329 ? 30.929 -5.518 -34.776 1.00 56.56 329 ALA A C 1
ATOM 2489 O O . ALA A 1 329 ? 32.156 -5.479 -34.682 1.00 56.56 329 ALA A O 1
ATOM 2490 N N . THR A 1 330 ? 30.296 -6.583 -35.288 1.00 57.16 330 THR A N 1
ATOM 2491 C CA . THR A 1 330 ? 31.026 -7.757 -35.803 1.00 57.16 330 THR A CA 1
ATOM 2492 C C . THR A 1 330 ? 31.899 -7.432 -37.017 1.00 57.16 330 THR A C 1
ATOM 2494 O O . THR A 1 330 ? 32.988 -7.988 -37.151 1.00 57.16 330 THR A O 1
ATOM 2497 N N . ALA A 1 331 ? 31.469 -6.513 -37.891 1.00 54.50 331 ALA A N 1
ATOM 2498 C CA . ALA A 1 331 ? 32.282 -6.057 -39.019 1.00 54.50 331 ALA A CA 1
ATOM 2499 C C . ALA A 1 331 ? 33.509 -5.254 -38.544 1.00 54.50 331 ALA A C 1
ATOM 2501 O O . ALA A 1 331 ? 34.622 -5.511 -39.001 1.00 54.50 331 ALA A O 1
ATOM 2502 N N . ALA A 1 332 ? 33.340 -4.364 -37.561 1.00 53.31 332 ALA A N 1
ATOM 2503 C CA . ALA A 1 332 ? 34.436 -3.591 -36.976 1.00 53.31 332 ALA A CA 1
ATOM 2504 C C . ALA A 1 332 ? 35.462 -4.470 -36.232 1.00 53.31 332 ALA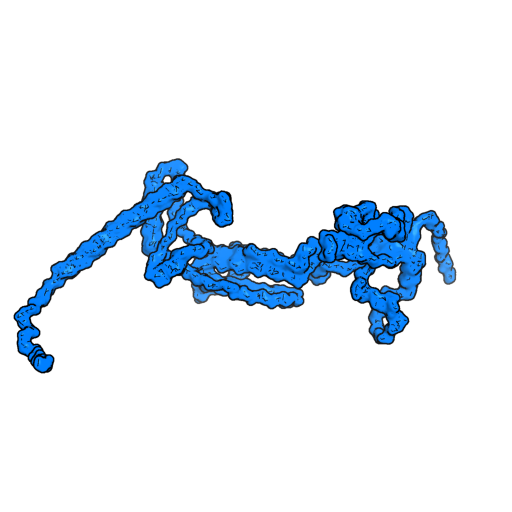 A C 1
ATOM 2506 O O . ALA A 1 332 ? 36.666 -4.256 -36.373 1.00 53.31 332 ALA A O 1
ATOM 2507 N N . GLU A 1 333 ? 35.026 -5.499 -35.494 1.00 54.78 333 GLU A N 1
ATOM 2508 C CA . GLU A 1 333 ? 35.939 -6.481 -34.885 1.00 54.78 333 GLU A CA 1
ATOM 2509 C C . GLU A 1 333 ? 36.711 -7.289 -35.941 1.00 54.78 333 GLU A C 1
ATOM 2511 O O . GLU A 1 333 ? 37.898 -7.573 -35.759 1.00 54.78 333 GLU A O 1
ATOM 2516 N N . SER A 1 334 ? 36.079 -7.610 -37.077 1.00 52.38 334 SER A N 1
ATOM 2517 C CA . SER A 1 334 ? 36.746 -8.294 -38.192 1.00 52.38 334 SER A CA 1
ATOM 2518 C C . SER A 1 334 ? 37.783 -7.414 -38.907 1.00 52.38 334 SER A C 1
ATOM 2520 O O . SER A 1 334 ? 38.852 -7.908 -39.274 1.00 52.38 334 SER A O 1
ATOM 2522 N N . ASP A 1 335 ? 37.537 -6.104 -39.012 1.00 50.56 335 ASP A N 1
ATOM 2523 C CA . ASP A 1 335 ? 38.488 -5.141 -39.578 1.00 50.56 335 ASP A CA 1
ATOM 2524 C C . ASP A 1 335 ? 39.684 -4.905 -38.644 1.00 50.56 335 ASP A C 1
ATOM 2526 O O . ASP A 1 335 ? 40.829 -4.884 -39.106 1.00 50.56 335 ASP A O 1
ATOM 2530 N N . VAL A 1 336 ? 39.469 -4.839 -37.323 1.00 53.44 336 VAL A N 1
ATOM 2531 C CA . VAL A 1 336 ? 40.562 -4.776 -36.330 1.00 53.44 336 VAL A CA 1
ATOM 2532 C C . VAL A 1 336 ? 41.397 -6.065 -36.339 1.00 53.44 336 VAL A C 1
ATOM 2534 O O . VAL A 1 336 ? 42.627 -6.004 -36.258 1.00 53.44 336 VAL A O 1
ATOM 2537 N N . ALA A 1 337 ? 40.765 -7.230 -36.521 1.00 50.22 337 ALA A N 1
ATOM 2538 C CA . ALA A 1 337 ? 41.467 -8.503 -36.691 1.00 50.22 337 ALA A CA 1
ATOM 2539 C C . ALA A 1 337 ? 42.259 -8.585 -38.014 1.00 50.22 337 ALA A C 1
ATOM 2541 O O . ALA A 1 337 ? 43.280 -9.273 -38.073 1.00 50.22 337 ALA A O 1
ATOM 2542 N N . SER A 1 338 ? 41.838 -7.863 -39.061 1.00 49.59 338 SER A N 1
ATOM 2543 C CA . SER A 1 338 ? 42.553 -7.776 -40.345 1.00 49.59 338 SER A CA 1
ATOM 2544 C C . SER A 1 338 ? 43.727 -6.779 -40.339 1.00 49.59 338 SER A C 1
ATOM 2546 O O . SER A 1 338 ? 44.662 -6.923 -41.129 1.00 49.59 338 SER A O 1
ATOM 2548 N N . GLY A 1 339 ? 43.718 -5.807 -39.415 1.00 43.88 339 GLY A N 1
ATOM 2549 C CA . GLY A 1 339 ? 44.766 -4.793 -39.237 1.00 43.88 339 GLY A CA 1
ATOM 2550 C C . GLY A 1 339 ? 45.982 -5.245 -38.416 1.00 43.88 339 GLY A C 1
ATOM 2551 O O . GLY A 1 339 ? 47.017 -4.576 -38.428 1.00 43.88 339 GLY A O 1
ATOM 2552 N N . PHE A 1 340 ? 45.910 -6.393 -37.735 1.00 39.47 340 PHE A N 1
ATOM 2553 C CA . PHE A 1 340 ? 47.075 -7.008 -37.096 1.00 39.47 340 PHE A CA 1
ATOM 2554 C C . PHE A 1 340 ? 47.843 -7.855 -38.117 1.00 39.47 340 PHE A C 1
ATOM 2556 O O . PHE A 1 340 ? 47.570 -9.039 -38.326 1.00 39.47 340 PHE A O 1
ATOM 2563 N N . ALA A 1 341 ? 48.853 -7.250 -38.747 1.00 43.47 341 ALA A N 1
ATOM 2564 C CA . ALA A 1 341 ? 49.884 -8.001 -39.449 1.00 43.47 341 ALA A CA 1
ATOM 2565 C C . ALA A 1 341 ? 50.462 -9.062 -38.494 1.00 43.47 341 ALA A C 1
ATOM 2567 O O . ALA A 1 341 ? 51.033 -8.743 -37.449 1.00 43.47 341 ALA A O 1
ATOM 2568 N N . ARG A 1 342 ? 50.272 -10.339 -38.844 1.00 36.16 342 ARG A N 1
ATOM 2569 C CA . ARG A 1 342 ? 50.807 -11.486 -38.102 1.00 36.16 342 ARG A CA 1
ATOM 2570 C C . ARG A 1 342 ? 52.319 -11.303 -37.907 1.00 36.16 342 ARG A C 1
ATOM 2572 O O . ARG A 1 342 ? 53.019 -11.138 -38.908 1.00 36.16 342 ARG A O 1
ATOM 2579 N N . PRO A 1 343 ? 52.868 -11.403 -36.683 1.00 35.91 343 PRO A N 1
ATOM 2580 C CA . PRO A 1 343 ? 54.303 -11.569 -36.532 1.00 35.91 343 PRO A CA 1
ATOM 2581 C C . PRO A 1 343 ? 54.689 -12.893 -37.199 1.00 35.91 343 PRO A C 1
ATOM 2583 O O . PRO A 1 343 ? 54.068 -13.929 -36.949 1.00 35.91 343 PRO A O 1
ATOM 2586 N N . HIS A 1 344 ? 55.693 -12.855 -38.071 1.00 35.50 344 HIS A N 1
ATOM 2587 C CA . HIS A 1 344 ? 56.306 -14.034 -38.675 1.00 35.50 344 HIS A CA 1
ATOM 2588 C C . HIS A 1 344 ? 56.853 -14.972 -37.581 1.00 35.50 344 HIS A C 1
ATOM 2590 O O . HIS A 1 344 ? 57.986 -14.832 -37.130 1.00 35.50 344 HIS A O 1
ATOM 2596 N N . TRP A 1 345 ? 56.067 -15.965 -37.167 1.00 31.47 345 TRP A N 1
ATOM 2597 C CA . TRP A 1 345 ? 56.528 -17.072 -36.324 1.00 31.47 345 TRP A CA 1
ATOM 2598 C C . TRP A 1 345 ? 57.149 -18.174 -37.189 1.00 31.47 345 TRP A C 1
ATOM 2600 O O . TRP A 1 345 ? 56.561 -19.237 -37.371 1.00 31.47 345 TRP A O 1
ATOM 2610 N N . SER A 1 346 ? 58.341 -17.930 -37.745 1.00 37.72 346 SER A N 1
ATOM 2611 C CA . SER A 1 346 ? 59.098 -18.968 -38.467 1.00 37.72 346 SER A CA 1
ATOM 2612 C C . SER A 1 346 ? 60.519 -19.223 -37.959 1.00 37.72 346 SER A C 1
ATOM 2614 O O . SER A 1 346 ? 61.274 -19.895 -38.653 1.00 37.72 346 SER A O 1
ATOM 2616 N N . GLN A 1 347 ? 60.909 -18.761 -36.765 1.00 41.94 347 GLN A N 1
ATOM 2617 C CA . GLN A 1 347 ? 62.200 -19.127 -36.158 1.00 41.94 347 GLN A CA 1
ATOM 2618 C C . GLN A 1 347 ? 62.143 -19.130 -34.621 1.00 41.94 347 GLN A C 1
ATOM 2620 O O . GLN A 1 347 ? 62.616 -18.198 -33.986 1.00 41.94 347 GLN A O 1
ATOM 2625 N N . ALA A 1 348 ? 61.571 -20.174 -34.010 1.00 36.12 348 ALA A N 1
ATOM 2626 C CA . ALA A 1 348 ? 61.795 -20.479 -32.585 1.00 36.12 348 ALA A CA 1
ATOM 2627 C C . ALA A 1 348 ? 61.406 -21.926 -32.210 1.00 36.12 348 ALA A C 1
ATOM 2629 O O . ALA A 1 348 ? 60.830 -22.170 -31.157 1.00 36.12 348 ALA A O 1
ATOM 2630 N N . ALA A 1 349 ? 61.707 -22.905 -33.068 1.00 34.31 349 ALA A N 1
ATOM 2631 C CA . ALA A 1 349 ? 61.535 -24.328 -32.758 1.00 34.31 349 ALA A CA 1
ATOM 2632 C C . ALA A 1 349 ? 62.886 -25.056 -32.836 1.00 34.31 349 ALA A C 1
ATOM 2634 O O . ALA A 1 349 ? 63.072 -25.956 -33.644 1.00 34.31 349 ALA A O 1
ATOM 2635 N N . HIS A 1 350 ? 63.859 -24.615 -32.032 1.00 37.59 350 HIS A N 1
ATOM 2636 C CA . HIS A 1 350 ? 65.124 -25.331 -31.837 1.00 37.59 350 HIS A CA 1
ATOM 2637 C C . HIS A 1 350 ? 65.758 -25.014 -30.476 1.00 37.59 350 HIS A C 1
ATOM 2639 O O . HIS A 1 350 ? 66.892 -24.567 -30.392 1.00 37.59 350 HIS A O 1
ATOM 2645 N N . GLN A 1 351 ? 65.034 -25.250 -29.385 1.00 42.09 351 GLN A N 1
ATOM 2646 C CA . GLN A 1 351 ? 65.632 -25.561 -28.082 1.00 42.09 351 GLN A CA 1
ATOM 2647 C C . GLN A 1 351 ? 64.525 -26.017 -27.134 1.00 42.09 351 GLN A C 1
ATOM 2649 O O . GLN A 1 351 ? 63.426 -25.486 -27.193 1.00 42.09 351 GLN A O 1
ATOM 2654 N N . PHE A 1 352 ? 64.845 -26.999 -26.291 1.00 32.59 352 PHE A N 1
ATOM 2655 C CA . PHE A 1 352 ? 63.974 -27.780 -25.396 1.00 32.59 352 PHE A CA 1
ATOM 2656 C C . PHE A 1 352 ? 63.555 -29.139 -25.959 1.00 32.59 352 PHE A C 1
ATOM 2658 O O . PHE A 1 352 ? 62.413 -29.404 -26.321 1.00 32.59 352 PHE A O 1
ATOM 2665 N N . GLY A 1 353 ? 64.549 -30.031 -25.984 1.00 33.19 353 GLY A N 1
ATOM 2666 C CA . GLY A 1 353 ? 64.328 -31.466 -26.012 1.00 33.19 353 GLY A CA 1
ATOM 2667 C C . GLY A 1 353 ? 63.704 -31.939 -24.701 1.00 33.19 353 GLY A C 1
ATOM 2668 O O . GLY A 1 353 ? 64.188 -31.618 -23.618 1.00 33.19 353 GLY A O 1
ATOM 2669 N N . CYS A 1 354 ? 62.651 -32.739 -24.817 1.00 30.06 354 CYS A N 1
ATOM 2670 C CA . CYS A 1 354 ? 62.149 -33.576 -23.741 1.00 30.06 354 CYS A CA 1
ATOM 2671 C C . CYS A 1 354 ? 61.981 -34.985 -24.322 1.00 30.06 354 CYS A C 1
ATOM 2673 O O . CYS A 1 354 ? 61.030 -35.258 -25.056 1.00 30.06 354 CYS A O 1
ATOM 2675 N N . ASN A 1 355 ? 62.965 -35.852 -24.066 1.00 38.91 355 ASN A N 1
ATOM 2676 C CA . ASN A 1 355 ? 62.870 -37.273 -24.381 1.00 38.91 355 ASN A CA 1
ATOM 2677 C C . ASN A 1 355 ? 61.950 -37.955 -23.366 1.00 38.91 355 ASN A C 1
ATOM 2679 O O . ASN A 1 355 ? 62.067 -37.754 -22.158 1.00 38.91 355 ASN A O 1
ATOM 2683 N N . ARG A 1 356 ? 61.034 -38.751 -23.917 1.00 37.62 356 ARG A N 1
ATOM 2684 C CA . ARG A 1 356 ? 60.060 -39.605 -23.238 1.00 37.62 356 ARG A CA 1
ATOM 2685 C C . ARG A 1 356 ? 60.742 -40.744 -22.474 1.00 37.62 356 ARG A C 1
ATOM 2687 O O . ARG A 1 356 ? 61.797 -41.219 -22.878 1.00 37.62 356 ARG A O 1
ATOM 2694 N N . ALA A 1 357 ? 60.061 -41.216 -21.437 1.00 38.09 357 ALA A N 1
ATOM 2695 C CA . ALA A 1 357 ? 60.141 -42.593 -20.954 1.00 38.09 357 ALA A CA 1
ATOM 2696 C C . ALA A 1 357 ? 58.969 -43.413 -21.539 1.00 38.09 357 ALA A C 1
ATOM 2698 O O . ALA A 1 357 ? 57.963 -42.800 -21.919 1.00 38.09 357 ALA A O 1
ATOM 2699 N N . PRO A 1 358 ? 58.988 -44.753 -21.458 1.00 51.50 358 PRO A N 1
ATOM 2700 C CA . PRO A 1 358 ? 60.104 -45.688 -21.608 1.00 51.50 358 PRO A CA 1
ATOM 2701 C C . PRO A 1 358 ? 60.257 -46.208 -23.050 1.00 51.50 358 PRO A C 1
ATOM 2703 O O . PRO A 1 358 ? 59.288 -46.108 -23.840 1.00 51.50 358 PRO A O 1
#

Sequence (358 aa):
MALLSYPRRHPSIHLLILSAYALFLLPILDGLELGGDGLYREILRDETVLRLKELGKVIAFSDEEGVRFQTTFLGSAAVAVQDVLKLNSLEGTANALGEVRYSPESVGSYVEVHIEQGPVLEALHYPLAAELVLTLETLCKEPNKFLTYDEECGCFTEESLAGLVCTVGELLTWPSASNVIPGQVNFTVDIRAMDDKVRETIVTSFSRLVLQRCDDRLVDCAVEQKHAAAATPCDAELTSRLERATRSTISSMAAGVRRAGGETPVLMSGAGHDAMAMARLTKVGMLFVRCRGGVSHSPEESVMDDDVWAAGLALVNFIDQNAVDAAAATAAESDVASGFARPHWSQAAHQFGCNRAP

Organism: NCBI:txid40149

Secondary structure (DSSP, 8-state):
----PPPPPP-S---EEEEE-TTTSHHHHH-----S-SSTTTTS-HHHHHHHHHHEEEE--S-SS-TTTS-S-HHHHHHHSTTHHHHTT----HHHHHHHPPPGGG--EEEEE---SSSTTT--S--HHHHHHHHHHHHHH-GGGTS---TTTT---HHHHTT-EEE---EEEES--TTS--SEEEE--EEE-SSHHHHHHHHHHHHHHHHHHHHHTT--------------PPPHHHHHHHHHHHHHHHHHS-TTTSPTT--------SS--HHHHHTTTS--------BGGG--SSTT--B-HHHHHHHHHHHHHHHHHHHHHHHHHHHHHHHHHHHSPPP---S--SS---PPP-

Foldseek 3Di:
DDDDDDDDDDPFEQEEEEEDDPPPCVCVPPPPPDDDDDDPDPPDDPVNVVCCVRRYDYDYFPAQVVPPQVDHPQRVCLQEPPCSCVVSVHDDDPVVSVVNHDDPRHYPYYDYDDDPLDCCVVDVDDDLVVVLVVVQVCCLVCVCVQDDDDPPVVQADPVQSPPWDKDWPDKDFPPPDPSHPTPDIDIDMDIDTQAPSVRVRSVVSSVVVSVVSCVVVVHDDDDDDPDDDGRQDADPVLQVLLQVLLVVLLVPDDPVLDDPDDRDDDDDDPDDDCQSVCSVPDHDDDDDFDWVVPDDPDPNTDGDPVSVVSSVSSVVSSCVVVVVVVVVVVVVVVVVVVPDDDDPPPPDPPDDDDDDDD

pLDDT: mean 70.31, std 18.87, range [23.81, 94.81]